Protein AF-A0A523W038-F1 (afdb_monomer)

Solvent-accessible surface area (backbone atoms only — not comparable to full-atom values): 15436 Å² total; per-residue (Å²): 136,83,80,80,72,73,89,63,52,75,67,54,53,50,52,53,51,52,51,51,52,51,52,50,51,50,54,58,51,57,70,37,67,66,57,48,60,68,53,34,52,89,50,66,68,60,29,52,52,32,56,60,46,34,45,78,28,35,69,68,50,52,52,53,52,38,52,50,31,42,65,75,56,39,52,69,58,24,51,52,44,51,50,40,34,43,54,41,52,48,50,41,52,52,47,18,71,73,63,58,32,74,55,42,87,66,51,68,64,90,56,92,83,75,61,76,79,76,70,49,44,18,32,39,29,57,39,27,18,38,20,32,22,40,36,45,49,50,22,63,73,46,51,82,67,56,85,85,48,99,60,58,57,64,35,51,53,32,52,50,50,33,51,50,28,34,52,21,38,30,30,61,22,48,34,43,66,56,16,38,53,47,9,45,52,53,18,49,55,48,39,55,50,46,66,62,45,50,76,62,47,54,62,59,58,65,72,47,55,71,68,55,46,49,52,49,42,49,51,50,19,50,44,53,26,49,52,49,47,69,74,43,55,65,44,60,52,48,78,70,42,80,84,54,98,80,74,91,62,75,89,73,50,37,61,79,56,50,48,56,48,41,17,49,48,46,34,55,52,47,50,51,52,52,51,38,59,75,74,64,64,79,73,66,125

Secondary structure (DSSP, 8-state):
------SS-HHHHHHHHHHHHHHHHHHHHHT-HHHHHHH----HHHHHHHHHHHGGGSHHHHHHHHHHHHHHT-HHHHHHHHHHHHHHHHHHHHHHHHH-PPPPTTS----TTT-PPP-S-SSSPHHHHHHIIIIIHHHHHHTT---S-SS-HHHHHHHHHHHHHHHHHHHTTSS-HHHHHHHHHHHHHHHHHHHHHHHHHHHHHHTS-HHHHHHHHHHHHHHHHHHHHHH-THHHHHHHHTT-TT---------TTHHHHHHHHHHHHHHHHHHIIIII-----

Foldseek 3Di:
DDDDPPPDDPVRVVVVVVVVVVLVVLVVCLVPLVNLVVLADPDQVLLVVLVVLLVLLDPVSLVVVLVCCCVANFVVLSVLLLVLLLVLLLVQLVQQLVVVAAWFPLLDDPPPRGADHDLTHAAADSSLLSLLSRLVSVLVVCQPVCPDDPDSVSNVVSVVSSVSNLSSCSHRRGHGSNNSVRSNVVSNVSNVCSVVCVVVVVVVLVPDDLVVQLVVLLCVLVCQLVVCCVVRVVLPVVVVCVVPDPDPDPSRRRSVCSSVVSSVCSNVVSNVVSCCVVPVVDTND

Radius of gyration: 21.23 Å; Cα contacts (8 Å, |Δi|>4): 310; chains: 1; bounding box: 71×58×56 Å

pLDDT: mean 83.1, std 15.91, range [39.91, 98.31]

Sequence (285 aa):
MTEKKDFLSKKALMIIGITWVAILIVGLISLIPEVNEALYSDNSTIQAIFNAITYLGEPIAFIVIVAILYIAYNKKFAKNLTLSLLFSYYLNGLVKQIFQDPRPATNTDLTEDLGVIESSYGFPSGHSQNAVAFWGYSSYEFKDKNKYNEIPIIPIILSVLIFLVAISRIIIGVHDLQDIIGALLIGICFLLAFIYLEPIFTPQFNKLSFIAKLVLTVVVSLALFLIATFMFPRAYVELATQNLPSLSLPPDYPDAGAFSLVGGVLLGFGVGYLIEQEYVKYDPS

Mean predicted aligned error: 8.86 Å

Structure (mmCIF, N/CA/C/O backbone):
data_AF-A0A523W038-F1
#
_entry.id   AF-A0A523W038-F1
#
loop_
_atom_site.group_PDB
_atom_site.id
_atom_site.type_symbol
_atom_site.label_atom_id
_atom_site.label_alt_id
_atom_site.label_comp_id
_atom_site.label_asym_id
_atom_site.label_entity_id
_atom_site.label_seq_id
_atom_site.pdbx_PDB_ins_code
_atom_site.Cartn_x
_atom_site.Cartn_y
_atom_site.Cartn_z
_atom_site.occupancy
_atom_site.B_iso_or_equiv
_atom_site.auth_seq_id
_atom_site.auth_comp_id
_atom_site.auth_asym_id
_atom_site.auth_atom_id
_atom_site.pdbx_PDB_model_num
ATOM 1 N N . MET A 1 1 ? -44.906 13.181 -16.957 1.00 46.03 1 MET A N 1
ATOM 2 C CA . MET A 1 1 ? -43.585 13.396 -17.583 1.00 46.03 1 MET A CA 1
ATOM 3 C C . MET A 1 1 ? -42.536 12.996 -16.567 1.00 46.03 1 MET A C 1
ATOM 5 O O . MET A 1 1 ? -42.424 13.642 -15.539 1.00 46.03 1 MET A O 1
ATOM 9 N N . THR A 1 2 ? -41.879 11.865 -16.788 1.00 48.00 2 THR A N 1
ATOM 10 C CA . THR A 1 2 ? -40.812 11.333 -15.936 1.00 48.00 2 THR A CA 1
ATOM 11 C C . THR A 1 2 ? -39.528 12.107 -16.222 1.00 48.00 2 THR A C 1
ATOM 13 O O . THR A 1 2 ? -39.026 12.073 -17.344 1.00 48.00 2 THR A O 1
ATOM 16 N N . GLU A 1 3 ? -39.016 12.836 -15.230 1.00 51.44 3 GLU A N 1
ATOM 17 C CA . GLU A 1 3 ? -37.695 13.462 -15.305 1.00 51.44 3 GLU A CA 1
ATOM 18 C C . GLU A 1 3 ? -36.640 12.382 -15.566 1.00 51.44 3 GLU A C 1
ATOM 20 O O . GLU A 1 3 ? -36.411 11.489 -14.747 1.00 51.44 3 GLU A O 1
ATOM 25 N N . LYS A 1 4 ? -35.993 12.456 -16.732 1.00 53.03 4 LYS A N 1
ATOM 26 C CA . LYS A 1 4 ? -34.764 11.714 -17.004 1.00 53.03 4 LYS A CA 1
ATOM 27 C C . LYS A 1 4 ? -33.700 12.269 -16.056 1.00 53.03 4 LYS A C 1
ATOM 29 O O . LYS A 1 4 ? -33.151 13.338 -16.303 1.00 53.03 4 LYS A O 1
ATOM 34 N N . LYS A 1 5 ? -33.426 11.562 -14.958 1.00 57.38 5 LYS A N 1
ATOM 35 C CA . LYS A 1 5 ? -32.204 11.781 -14.178 1.00 57.38 5 LYS A CA 1
ATOM 36 C C . LYS A 1 5 ? -31.026 11.486 -15.101 1.00 57.38 5 LYS A C 1
ATOM 38 O O . LYS A 1 5 ? -30.774 10.322 -15.407 1.00 57.38 5 LYS A O 1
ATOM 43 N N . ASP A 1 6 ? -30.339 12.529 -15.561 1.00 63.78 6 ASP A N 1
ATOM 44 C CA . ASP A 1 6 ? -29.049 12.373 -16.226 1.00 63.78 6 ASP A CA 1
ATOM 45 C C . ASP A 1 6 ? -28.113 11.656 -15.252 1.00 63.78 6 ASP A C 1
ATOM 47 O O . ASP A 1 6 ? -27.759 12.177 -14.194 1.00 63.78 6 ASP A O 1
ATOM 51 N N . PHE A 1 7 ? -27.779 10.410 -15.586 1.00 61.66 7 PHE A N 1
ATOM 52 C CA . PHE A 1 7 ? -27.073 9.496 -14.691 1.00 61.66 7 PHE A CA 1
ATOM 53 C C . PHE A 1 7 ? -25.635 9.969 -14.402 1.00 61.66 7 PHE A C 1
ATOM 55 O O . PHE A 1 7 ? -25.054 9.594 -13.388 1.00 61.66 7 PHE A O 1
ATOM 62 N N . LEU A 1 8 ? -25.069 10.828 -15.262 1.00 69.44 8 LEU A N 1
ATOM 63 C CA . LEU A 1 8 ? -23.730 11.405 -15.131 1.00 69.44 8 LEU A CA 1
ATOM 64 C C . LEU A 1 8 ? -23.708 12.849 -15.656 1.00 69.44 8 LEU A C 1
ATOM 66 O O . LEU A 1 8 ? -24.182 13.132 -16.754 1.00 69.44 8 LEU A O 1
ATOM 70 N N . SER A 1 9 ? -23.120 13.772 -14.887 1.00 85.81 9 SER A N 1
ATOM 71 C CA . SER A 1 9 ? -22.962 15.167 -15.321 1.00 85.81 9 SER A CA 1
ATOM 72 C C . SER A 1 9 ? -22.012 15.283 -16.524 1.00 85.81 9 SER A C 1
ATOM 74 O O . SER A 1 9 ? -21.079 14.492 -16.665 1.00 85.81 9 SER A O 1
ATOM 76 N N . LYS A 1 10 ? -22.164 16.328 -17.356 1.00 81.25 10 LYS A N 1
ATOM 77 C CA . LYS A 1 10 ? -21.222 16.621 -18.461 1.00 81.25 10 LYS A CA 1
ATOM 78 C C . LYS A 1 10 ? -19.762 16.695 -17.992 1.00 81.25 10 LYS A C 1
ATOM 80 O O . LYS A 1 10 ? -18.868 16.251 -18.703 1.00 81.25 10 LYS A O 1
ATOM 85 N N . LYS A 1 11 ? -19.528 17.207 -16.777 1.00 73.12 11 LYS A N 1
ATOM 86 C CA . LYS A 1 11 ? -18.198 17.242 -16.150 1.00 73.12 11 LYS A CA 1
ATOM 87 C C . LYS A 1 11 ? -17.664 15.834 -15.874 1.00 73.12 11 LYS A C 1
ATOM 89 O O . LYS A 1 11 ? -16.504 15.575 -16.158 1.00 73.12 11 LYS A O 1
ATOM 94 N N . ALA A 1 12 ? -18.507 14.927 -15.376 1.00 70.19 12 ALA A N 1
ATOM 95 C CA . ALA A 1 12 ? -18.122 13.538 -15.131 1.00 70.19 12 ALA A CA 1
ATOM 96 C C . ALA A 1 12 ? -17.780 12.805 -16.436 1.00 70.19 12 ALA A C 1
ATOM 98 O O . ALA A 1 12 ? -16.743 12.155 -16.509 1.00 70.19 12 ALA A O 1
ATOM 99 N N . LEU A 1 13 ? -18.592 12.974 -17.486 1.00 78.00 13 LEU A N 1
ATOM 100 C CA . LEU A 1 13 ? -18.308 12.396 -18.806 1.00 78.00 13 LEU A CA 1
ATOM 101 C C . LEU A 1 13 ? -17.000 12.929 -19.404 1.00 78.00 13 LEU A C 1
ATOM 103 O O . LEU A 1 13 ? -16.233 12.165 -19.980 1.00 78.00 13 LEU A O 1
ATOM 107 N N . MET A 1 14 ? -16.721 14.223 -19.228 1.00 82.00 14 MET A N 1
ATOM 108 C CA . MET A 1 14 ? -15.474 14.837 -19.684 1.00 82.00 14 MET A CA 1
ATOM 109 C C . MET A 1 14 ? -14.255 14.298 -18.927 1.00 82.00 14 MET A C 1
ATOM 111 O O . MET A 1 14 ? -13.257 13.972 -19.560 1.00 82.00 14 MET A O 1
ATOM 115 N N . ILE A 1 15 ? -14.340 14.154 -17.598 1.00 74.12 15 ILE A N 1
ATOM 116 C CA . ILE A 1 15 ? -13.267 13.554 -16.786 1.00 74.12 15 ILE A CA 1
ATOM 117 C C . ILE A 1 15 ? -13.014 12.116 -17.236 1.00 74.12 15 ILE A C 1
ATOM 119 O O . ILE A 1 15 ? -11.877 11.776 -17.535 1.00 74.12 15 ILE A O 1
ATOM 123 N N . ILE A 1 16 ? -14.069 11.304 -17.366 1.00 73.75 16 ILE A N 1
ATOM 124 C CA . ILE A 1 16 ? -13.966 9.918 -17.840 1.00 73.75 16 ILE A CA 1
ATOM 125 C C . ILE A 1 16 ? -13.296 9.871 -19.220 1.00 73.75 16 ILE A C 1
ATOM 127 O O . ILE A 1 16 ? -12.368 9.093 -19.417 1.00 73.75 16 ILE A O 1
ATOM 131 N N . GLY A 1 17 ? -13.716 10.727 -20.157 1.00 78.81 17 GLY A N 1
ATOM 132 C CA . GLY A 1 17 ? -13.120 10.807 -21.492 1.00 78.81 17 GLY A CA 1
ATOM 133 C C . GLY A 1 17 ? -11.633 11.168 -21.467 1.00 78.81 17 GLY A C 1
ATOM 134 O O . GLY A 1 17 ? -10.836 10.496 -22.115 1.00 78.81 17 GLY A O 1
ATOM 135 N N . ILE A 1 18 ? -11.241 12.178 -20.683 1.00 78.19 18 ILE A N 1
ATOM 136 C CA . ILE A 1 18 ? -9.832 12.578 -20.525 1.00 78.19 18 ILE A CA 1
ATOM 137 C C . ILE A 1 18 ? -9.013 11.441 -19.910 1.00 78.19 18 ILE A C 1
ATOM 139 O O . ILE A 1 18 ? -7.928 11.140 -20.401 1.00 78.19 18 ILE A O 1
ATOM 143 N N . THR A 1 19 ? -9.534 10.779 -18.874 1.00 73.75 19 THR A N 1
ATOM 144 C CA . THR A 1 19 ? -8.869 9.636 -18.237 1.00 73.75 19 THR A CA 1
ATOM 145 C C . THR A 1 19 ? -8.670 8.488 -19.224 1.00 73.75 19 THR A C 1
ATOM 147 O O . THR A 1 19 ? -7.573 7.945 -19.294 1.00 73.75 19 THR A O 1
ATOM 150 N N . TRP A 1 20 ? -9.677 8.153 -20.035 1.00 77.62 20 TRP A N 1
ATOM 151 C CA . TRP A 1 20 ? -9.550 7.113 -21.063 1.00 77.62 20 TRP A CA 1
ATOM 152 C C . TRP A 1 20 ? -8.519 7.457 -22.131 1.00 77.62 20 TRP A C 1
ATOM 154 O O . TRP A 1 20 ? -7.718 6.602 -22.497 1.00 77.62 20 TRP A O 1
ATOM 164 N N . VAL A 1 21 ? -8.507 8.702 -22.612 1.00 78.19 21 VAL A N 1
ATOM 165 C CA . VAL A 1 21 ? -7.508 9.156 -23.587 1.00 78.19 21 VAL A CA 1
ATOM 166 C C . VAL A 1 21 ? -6.104 9.110 -22.982 1.00 78.19 21 VAL A C 1
ATOM 168 O O . VAL A 1 21 ? -5.183 8.646 -23.645 1.00 78.19 21 VAL A O 1
ATOM 171 N N . ALA A 1 22 ? -5.935 9.516 -21.722 1.00 75.38 22 ALA A N 1
ATOM 172 C CA . ALA A 1 22 ? -4.651 9.425 -21.030 1.00 75.38 22 ALA A CA 1
ATOM 173 C C . ALA A 1 22 ? -4.178 7.969 -20.881 1.00 75.38 22 ALA A C 1
ATOM 175 O O . ALA A 1 22 ? -3.031 7.677 -21.202 1.00 75.38 22 ALA A O 1
ATOM 176 N N . ILE A 1 23 ? -5.062 7.051 -20.469 1.00 74.94 23 ILE A N 1
ATOM 177 C CA . ILE A 1 23 ? -4.757 5.612 -20.377 1.00 74.94 23 ILE A CA 1
ATOM 178 C C . ILE A 1 23 ? -4.372 5.048 -21.749 1.00 74.94 23 ILE A C 1
ATOM 180 O O . ILE A 1 23 ? -3.403 4.303 -21.848 1.00 74.94 23 ILE A O 1
ATOM 184 N N . LEU A 1 24 ? -5.091 5.426 -22.811 1.00 76.06 24 LEU A N 1
ATOM 185 C CA . LEU A 1 24 ? -4.780 4.992 -24.172 1.00 76.06 24 LEU A CA 1
ATOM 186 C C . LEU A 1 24 ? -3.408 5.501 -24.627 1.00 76.06 24 LEU A C 1
ATOM 188 O O . LEU A 1 24 ? -2.626 4.724 -25.160 1.00 76.06 24 LEU A O 1
ATOM 192 N N . ILE A 1 25 ? -3.103 6.783 -24.405 1.00 78.38 25 ILE A N 1
ATOM 193 C CA . ILE A 1 25 ? -1.804 7.375 -24.758 1.00 78.38 25 ILE A CA 1
ATOM 194 C C . ILE A 1 25 ? -0.679 6.673 -24.001 1.00 78.38 25 ILE A C 1
ATOM 196 O O . ILE A 1 25 ? 0.324 6.322 -24.609 1.00 78.38 25 ILE A O 1
ATOM 200 N N . VAL A 1 26 ? -0.858 6.429 -22.702 1.00 73.56 26 VAL A N 1
ATOM 201 C CA . VAL A 1 26 ? 0.101 5.662 -21.901 1.00 73.56 26 VAL A CA 1
ATOM 202 C C . VAL A 1 26 ? 0.297 4.270 -22.484 1.00 73.56 26 VAL A C 1
ATOM 204 O O . VAL A 1 26 ? 1.434 3.887 -22.716 1.00 73.56 26 VAL A O 1
ATOM 207 N N . GLY A 1 27 ? -0.787 3.547 -22.778 1.00 71.88 27 GLY A N 1
ATOM 208 C CA . GLY A 1 27 ? -0.701 2.219 -23.382 1.00 71.88 27 GLY A CA 1
ATOM 209 C C . GLY A 1 27 ? 0.051 2.236 -24.713 1.00 71.88 27 GLY A C 1
ATOM 210 O O . GLY A 1 27 ? 0.893 1.381 -24.947 1.00 71.88 27 GLY A O 1
ATOM 211 N N . LEU A 1 28 ? -0.185 3.244 -25.558 1.00 77.12 28 LEU A N 1
ATOM 212 C CA . LEU A 1 28 ? 0.542 3.416 -26.819 1.00 77.12 28 LEU A CA 1
ATOM 213 C C . LEU A 1 28 ? 2.026 3.742 -26.607 1.00 77.12 28 LEU A C 1
ATOM 215 O O . LEU A 1 28 ? 2.857 3.224 -27.341 1.00 77.12 28 LEU A O 1
ATOM 219 N N . ILE A 1 29 ? 2.364 4.573 -25.618 1.00 76.69 29 ILE A N 1
ATOM 220 C CA . ILE A 1 29 ? 3.755 4.891 -25.256 1.00 76.69 29 ILE A CA 1
ATOM 221 C C . ILE A 1 29 ? 4.462 3.650 -24.700 1.00 76.69 29 ILE A C 1
ATOM 223 O O . ILE A 1 29 ? 5.616 3.414 -25.031 1.00 76.69 29 ILE A O 1
ATOM 227 N N . SER A 1 30 ? 3.775 2.836 -23.900 1.00 69.56 30 SER A N 1
ATOM 228 C CA . SER A 1 30 ? 4.321 1.598 -23.334 1.00 69.56 30 SER A CA 1
ATOM 229 C C . SER A 1 30 ? 4.575 0.510 -24.378 1.00 69.56 30 SER A C 1
ATOM 231 O O . SER A 1 30 ? 5.382 -0.377 -24.130 1.00 69.56 30 SER A O 1
ATOM 233 N N . LEU A 1 31 ? 3.951 0.595 -25.559 1.00 70.81 31 LEU A N 1
ATOM 234 C CA . LEU A 1 31 ? 4.259 -0.275 -26.700 1.00 70.81 31 LEU A CA 1
ATOM 235 C C . LEU A 1 31 ? 5.554 0.110 -27.431 1.00 70.81 31 LEU A C 1
ATOM 237 O O . LEU A 1 31 ? 5.911 -0.573 -28.387 1.00 70.81 31 LEU A O 1
ATOM 241 N N . ILE A 1 32 ? 6.222 1.195 -27.029 1.00 77.88 32 ILE A N 1
ATOM 242 C CA . ILE A 1 32 ? 7.493 1.660 -27.594 1.00 77.88 32 ILE A CA 1
ATOM 243 C C . ILE A 1 32 ? 8.611 1.192 -26.645 1.00 77.88 32 ILE A C 1
ATOM 245 O O . ILE A 1 32 ? 8.819 1.839 -25.613 1.00 77.88 32 ILE A O 1
ATOM 249 N N . PRO A 1 33 ? 9.322 0.084 -26.942 1.00 69.69 33 PRO A N 1
ATOM 250 C CA . PRO A 1 33 ? 10.343 -0.472 -26.046 1.00 69.69 33 PRO A CA 1
ATOM 251 C C . PRO A 1 33 ? 11.427 0.546 -25.673 1.00 69.69 33 PRO A C 1
ATOM 253 O O . PRO A 1 33 ? 11.888 0.589 -24.532 1.00 69.69 33 PRO A O 1
ATOM 256 N N . GLU A 1 34 ? 11.755 1.443 -26.604 1.00 76.00 34 GLU A N 1
ATOM 257 C CA . GLU A 1 34 ? 12.764 2.486 -26.435 1.00 76.00 34 GLU A CA 1
ATOM 258 C C . GLU A 1 34 ? 12.421 3.470 -25.305 1.00 76.00 34 GLU A C 1
ATOM 260 O O . GLU A 1 34 ? 13.316 4.103 -24.752 1.00 76.00 34 GLU A O 1
ATOM 265 N N . VAL A 1 35 ? 11.142 3.614 -24.934 1.00 73.75 35 VAL A N 1
ATOM 266 C CA . VAL A 1 35 ? 10.731 4.504 -23.836 1.00 73.75 35 VAL A CA 1
ATOM 267 C C . VAL A 1 35 ? 11.118 3.924 -22.479 1.00 73.75 35 VAL A C 1
ATOM 269 O O . VAL A 1 35 ? 11.583 4.668 -21.616 1.00 73.75 35 VAL A O 1
ATOM 272 N N . ASN A 1 36 ? 10.946 2.616 -22.283 1.00 71.31 36 ASN A N 1
ATOM 273 C CA . ASN A 1 36 ? 11.315 1.968 -21.025 1.00 71.31 36 ASN A CA 1
ATOM 274 C C . ASN A 1 36 ? 12.844 1.895 -20.890 1.00 71.31 36 ASN A C 1
ATOM 276 O O . ASN A 1 36 ? 13.377 2.208 -19.826 1.00 71.31 36 ASN A O 1
ATOM 280 N N . GLU A 1 37 ? 13.556 1.598 -21.982 1.00 74.38 37 GLU A N 1
ATOM 281 C CA . GLU A 1 37 ? 15.025 1.600 -22.006 1.00 74.38 37 GLU A CA 1
ATOM 282 C C . GLU A 1 37 ? 15.622 2.996 -21.770 1.00 74.38 37 GLU A C 1
ATOM 284 O O . GLU A 1 37 ? 16.614 3.126 -21.058 1.00 74.38 37 GLU A O 1
ATOM 289 N N . ALA A 1 38 ? 15.004 4.059 -22.300 1.00 79.75 38 ALA A N 1
ATOM 290 C CA . ALA A 1 38 ? 15.491 5.429 -22.118 1.00 79.75 38 ALA A CA 1
ATOM 291 C C . ALA A 1 38 ? 15.363 5.957 -20.677 1.00 79.75 38 ALA A C 1
ATOM 293 O O . ALA A 1 38 ? 16.027 6.932 -20.321 1.00 79.75 38 ALA A O 1
ATOM 294 N N . LEU A 1 39 ? 14.481 5.368 -19.865 1.00 81.94 39 LEU A N 1
ATOM 295 C CA . LEU A 1 39 ? 14.257 5.768 -18.471 1.00 81.94 39 LEU A CA 1
ATOM 296 C C . LEU A 1 39 ? 15.116 4.976 -17.475 1.00 81.94 39 LEU A C 1
ATOM 298 O O . LEU A 1 39 ? 15.267 5.407 -16.330 1.00 81.94 39 LEU A O 1
ATOM 302 N N . TYR A 1 40 ? 15.678 3.848 -17.903 1.00 85.81 40 TYR A N 1
ATOM 303 C CA . TYR A 1 40 ? 16.653 3.074 -17.145 1.00 85.81 40 TYR A CA 1
ATOM 304 C C . TYR A 1 40 ? 18.011 3.793 -17.095 1.00 85.81 40 TYR A C 1
ATOM 306 O O . TYR A 1 40 ? 18.404 4.483 -18.035 1.00 85.81 40 TYR A O 1
ATOM 314 N N . SER A 1 41 ? 18.750 3.628 -15.994 1.00 86.44 41 SER A N 1
ATOM 315 C CA . SER A 1 41 ? 20.096 4.190 -15.839 1.00 86.44 41 SER A CA 1
ATOM 316 C C . SER A 1 41 ? 21.109 3.115 -15.456 1.00 86.44 41 SER A C 1
ATOM 318 O O . SER A 1 41 ? 20.997 2.491 -14.405 1.00 86.44 41 SER A O 1
ATOM 320 N N . ASP A 1 42 ? 22.183 2.998 -16.231 1.00 83.94 42 ASP A N 1
ATOM 321 C CA . ASP A 1 42 ? 23.351 2.159 -15.931 1.00 83.94 42 ASP A CA 1
ATOM 322 C C . ASP A 1 42 ? 24.371 2.843 -14.993 1.00 83.94 42 ASP A C 1
ATOM 324 O O . ASP A 1 42 ? 25.284 2.206 -14.467 1.00 83.94 42 ASP A O 1
ATOM 328 N N . ASN A 1 43 ? 24.217 4.147 -14.735 1.00 88.25 43 ASN A N 1
ATOM 329 C CA . ASN A 1 43 ? 25.101 4.893 -13.844 1.00 88.25 43 ASN A CA 1
ATOM 330 C C . ASN A 1 43 ? 24.981 4.424 -12.381 1.00 88.25 43 ASN A C 1
ATOM 332 O O . ASN A 1 43 ? 23.932 4.570 -11.750 1.00 88.25 43 ASN A O 1
ATOM 336 N N . SER A 1 44 ? 26.095 3.969 -11.804 1.00 87.12 44 SER A N 1
ATOM 337 C CA . SER A 1 44 ? 26.153 3.412 -10.446 1.00 87.12 44 SER A CA 1
ATOM 338 C C . SER A 1 44 ? 25.721 4.371 -9.334 1.00 87.12 44 SER A C 1
ATOM 340 O O . SER A 1 44 ? 25.116 3.951 -8.349 1.00 87.12 44 SER A O 1
ATOM 342 N N . THR A 1 45 ? 25.989 5.671 -9.479 1.00 89.81 45 THR A N 1
ATOM 343 C CA . THR A 1 45 ? 25.587 6.673 -8.481 1.00 89.81 45 THR A CA 1
ATOM 344 C C . THR A 1 45 ? 24.080 6.896 -8.515 1.00 89.81 45 THR A C 1
ATOM 346 O O . THR A 1 45 ? 23.439 6.949 -7.466 1.00 89.81 45 THR A O 1
ATOM 349 N N . ILE A 1 46 ? 23.503 6.986 -9.716 1.00 89.94 46 ILE A N 1
ATOM 350 C CA . ILE A 1 46 ? 22.052 7.096 -9.900 1.00 89.94 46 ILE A CA 1
ATOM 351 C C . ILE A 1 46 ? 21.371 5.841 -9.347 1.00 89.94 46 ILE A C 1
ATOM 353 O O . ILE A 1 46 ? 20.444 5.959 -8.546 1.00 89.94 46 ILE A O 1
ATOM 357 N N . GLN A 1 47 ? 21.889 4.656 -9.678 1.00 88.31 47 GLN A N 1
ATOM 358 C CA . GLN A 1 47 ? 21.395 3.385 -9.152 1.00 88.31 47 GLN A CA 1
ATOM 359 C C . GLN A 1 47 ? 21.419 3.347 -7.620 1.00 88.31 47 GLN A C 1
ATOM 361 O O . GLN A 1 47 ? 20.404 3.047 -6.997 1.00 88.31 47 GLN A O 1
ATOM 366 N N . ALA A 1 48 ? 22.524 3.736 -6.978 1.00 88.62 48 ALA A N 1
ATOM 367 C CA . ALA A 1 48 ? 22.616 3.775 -5.517 1.00 88.62 48 ALA A CA 1
ATOM 368 C C . ALA A 1 48 ? 21.580 4.721 -4.877 1.00 88.62 48 ALA A C 1
ATOM 370 O O . ALA A 1 48 ? 20.941 4.363 -3.885 1.00 88.62 48 ALA A O 1
ATOM 371 N N . ILE A 1 49 ? 21.374 5.910 -5.455 1.00 91.44 49 ILE A N 1
ATOM 372 C CA . ILE A 1 49 ? 20.385 6.884 -4.967 1.00 91.44 49 ILE A CA 1
ATOM 373 C C . ILE A 1 49 ? 18.967 6.320 -5.085 1.00 91.44 49 ILE A C 1
ATOM 375 O O . ILE A 1 49 ? 18.199 6.375 -4.124 1.00 91.44 49 ILE A O 1
ATOM 379 N N . PHE A 1 50 ? 18.604 5.766 -6.241 1.00 91.19 50 PHE A N 1
ATOM 380 C CA . PHE A 1 50 ? 17.248 5.266 -6.452 1.00 91.19 50 PHE A CA 1
ATOM 381 C C . PHE A 1 50 ? 16.985 3.952 -5.716 1.00 91.19 50 PHE A C 1
ATOM 383 O O . PHE A 1 50 ? 15.876 3.771 -5.212 1.00 91.19 50 PHE A O 1
ATOM 390 N N . ASN A 1 51 ? 17.998 3.103 -5.527 1.00 89.44 51 ASN A N 1
ATOM 391 C CA . ASN A 1 51 ? 17.929 1.970 -4.603 1.00 89.44 51 ASN A CA 1
ATOM 392 C C . ASN A 1 51 ? 17.686 2.448 -3.164 1.00 89.44 51 ASN A C 1
ATOM 394 O O . ASN A 1 51 ? 16.832 1.900 -2.476 1.00 89.44 51 ASN A O 1
ATOM 398 N N . ALA A 1 52 ? 18.338 3.524 -2.710 1.00 91.12 52 ALA A N 1
ATOM 399 C CA . ALA A 1 52 ? 18.055 4.100 -1.393 1.00 91.12 52 ALA A CA 1
ATOM 400 C C . ALA A 1 52 ? 16.601 4.606 -1.279 1.00 91.12 52 ALA A C 1
ATOM 402 O O . ALA A 1 52 ? 15.918 4.342 -0.290 1.00 91.12 52 ALA A O 1
ATOM 403 N N . ILE A 1 53 ? 16.104 5.295 -2.311 1.00 92.56 53 ILE A N 1
ATOM 404 C CA . ILE A 1 53 ? 14.723 5.799 -2.370 1.00 92.56 53 ILE A CA 1
ATOM 405 C C . ILE A 1 53 ? 13.714 4.647 -2.361 1.00 92.56 53 ILE A C 1
ATOM 407 O O . ILE A 1 53 ? 12.690 4.732 -1.680 1.00 92.56 53 ILE A O 1
ATOM 411 N N . THR A 1 54 ? 13.993 3.559 -3.085 1.00 91.75 54 THR A N 1
ATOM 412 C CA . THR A 1 54 ? 13.048 2.448 -3.234 1.00 91.75 54 THR A CA 1
ATOM 413 C C . THR A 1 54 ? 12.763 1.717 -1.925 1.00 91.75 54 THR A C 1
ATOM 415 O O . THR A 1 54 ? 11.685 1.138 -1.800 1.00 91.75 54 THR A O 1
ATOM 418 N N . TYR A 1 55 ? 13.648 1.810 -0.923 1.00 91.56 55 TYR A N 1
ATOM 419 C CA . TYR A 1 55 ? 1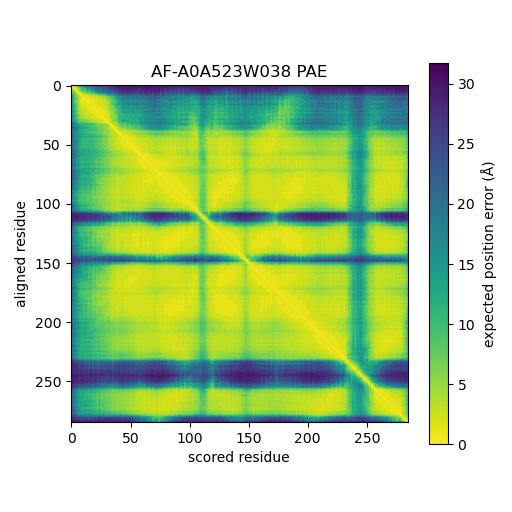3.385 1.289 0.423 1.00 91.56 55 TYR A CA 1
ATOM 420 C C . TYR A 1 55 ? 12.146 1.914 1.075 1.00 91.56 55 TYR A C 1
ATOM 422 O O . TYR A 1 55 ? 11.500 1.269 1.893 1.00 91.56 55 TYR A O 1
ATOM 430 N N . LEU A 1 56 ? 11.741 3.128 0.687 1.00 92.38 56 LEU A N 1
ATOM 431 C CA . LEU A 1 56 ? 10.485 3.739 1.148 1.00 92.38 56 LEU A CA 1
ATOM 432 C C . LEU A 1 56 ? 9.228 3.082 0.543 1.00 92.38 56 LEU A C 1
ATOM 434 O O . LEU A 1 56 ? 8.110 3.455 0.903 1.00 92.38 56 LEU A O 1
ATOM 438 N N . GLY A 1 57 ? 9.406 2.134 -0.379 1.00 90.75 57 GLY A N 1
ATOM 439 C CA . GLY A 1 57 ? 8.377 1.251 -0.927 1.00 90.75 57 GLY A CA 1
ATOM 440 C C . GLY A 1 57 ? 8.466 -0.200 -0.437 1.00 90.75 57 GLY A C 1
ATOM 441 O O . GLY A 1 57 ? 7.633 -1.011 -0.839 1.00 90.75 57 GLY A O 1
ATOM 442 N N . GLU A 1 58 ? 9.456 -0.541 0.396 1.00 89.56 58 GLU A N 1
ATOM 443 C CA . GLU A 1 58 ? 9.719 -1.913 0.850 1.00 89.56 58 GLU A CA 1
ATOM 444 C C . GLU A 1 58 ? 8.830 -2.318 2.042 1.00 89.56 58 GLU A C 1
ATOM 446 O O . GLU A 1 58 ? 8.647 -1.526 2.979 1.00 89.56 58 GLU A O 1
ATOM 451 N N . PRO A 1 59 ? 8.339 -3.575 2.097 1.00 87.25 59 PRO A N 1
ATOM 452 C CA . PRO A 1 59 ? 7.550 -4.064 3.224 1.00 87.25 59 PRO A CA 1
ATOM 453 C C . PRO A 1 59 ? 8.251 -3.894 4.575 1.00 87.25 59 PRO A C 1
ATOM 455 O O . PRO A 1 59 ? 7.594 -3.549 5.557 1.00 87.25 59 PRO A O 1
ATOM 458 N N . ILE A 1 60 ? 9.574 -4.085 4.644 1.00 89.12 60 ILE A N 1
ATOM 459 C CA . ILE A 1 60 ? 10.305 -3.987 5.915 1.00 89.12 60 ILE A CA 1
ATOM 460 C C . ILE A 1 60 ? 10.289 -2.563 6.482 1.00 89.12 60 ILE A C 1
ATOM 462 O O . ILE A 1 60 ? 10.078 -2.384 7.683 1.00 89.12 60 ILE A O 1
ATOM 466 N N . ALA A 1 61 ? 10.419 -1.545 5.625 1.00 92.88 61 ALA A N 1
ATOM 467 C CA . ALA A 1 61 ? 10.341 -0.149 6.038 1.00 92.88 61 ALA A CA 1
ATOM 468 C C . ALA A 1 61 ? 8.940 0.177 6.564 1.00 92.88 61 ALA A C 1
ATOM 470 O O . ALA A 1 61 ? 8.799 0.763 7.639 1.00 92.88 61 ALA A O 1
ATOM 471 N N . PHE A 1 62 ? 7.896 -0.274 5.861 1.00 94.31 62 PHE A N 1
ATOM 472 C CA . PHE A 1 62 ? 6.518 -0.092 6.312 1.00 94.31 62 PHE A CA 1
ATOM 473 C C . PHE A 1 62 ? 6.245 -0.756 7.663 1.00 94.31 62 PHE A C 1
ATOM 475 O O . PHE A 1 62 ? 5.613 -0.136 8.518 1.00 94.31 62 PHE A O 1
ATOM 482 N N . ILE A 1 63 ? 6.737 -1.979 7.885 1.00 92.44 63 ILE A N 1
ATOM 483 C CA . ILE A 1 63 ? 6.578 -2.699 9.159 1.00 92.44 63 ILE A CA 1
ATOM 484 C C . ILE A 1 63 ? 7.233 -1.922 10.303 1.00 92.44 63 ILE A C 1
ATOM 486 O O . ILE A 1 63 ? 6.604 -1.729 11.343 1.00 92.44 63 ILE A O 1
ATOM 490 N N . VAL A 1 64 ? 8.464 -1.439 10.110 1.00 95.50 64 VAL A N 1
ATOM 491 C CA . VAL A 1 64 ? 9.179 -0.649 11.125 1.00 95.50 64 VAL A CA 1
ATOM 492 C C . VAL A 1 64 ? 8.420 0.639 11.447 1.00 95.50 64 VAL A C 1
ATOM 494 O O . VAL A 1 64 ? 8.193 0.941 12.619 1.00 95.50 64 VAL A O 1
ATOM 497 N N . ILE A 1 65 ? 7.964 1.374 10.429 1.00 96.19 65 ILE A N 1
ATOM 498 C CA . ILE A 1 65 ? 7.204 2.617 10.623 1.00 96.19 65 ILE A CA 1
ATOM 499 C C . ILE A 1 65 ? 5.882 2.338 11.347 1.00 96.19 65 ILE A C 1
ATOM 501 O O . ILE A 1 65 ? 5.548 3.038 12.302 1.00 96.19 65 ILE A O 1
ATOM 505 N N . VAL A 1 66 ? 5.140 1.303 10.944 1.00 95.62 66 VAL A N 1
ATOM 506 C CA . VAL A 1 66 ? 3.893 0.891 11.609 1.00 95.62 66 VAL A CA 1
ATOM 507 C C . VAL A 1 66 ? 4.144 0.535 13.064 1.00 95.62 66 VAL A C 1
ATOM 509 O O . VAL A 1 66 ? 3.385 0.985 13.915 1.00 95.62 66 VAL A O 1
ATOM 512 N N . ALA A 1 67 ? 5.194 -0.229 13.368 1.00 94.38 67 ALA A N 1
ATOM 513 C CA . ALA A 1 67 ? 5.526 -0.603 14.739 1.00 94.38 67 ALA A CA 1
ATOM 514 C C . ALA A 1 67 ? 5.809 0.634 15.606 1.00 94.38 67 ALA A C 1
ATOM 516 O O . ALA A 1 67 ? 5.270 0.750 16.707 1.00 94.38 67 ALA A O 1
ATOM 517 N N . ILE A 1 68 ? 6.578 1.597 15.085 1.00 95.81 68 ILE A N 1
ATOM 518 C CA . ILE A 1 68 ? 6.841 2.872 15.767 1.00 95.81 68 ILE A CA 1
ATOM 519 C C . ILE A 1 68 ? 5.535 3.640 15.991 1.00 95.81 68 ILE A C 1
ATOM 521 O O . ILE A 1 68 ? 5.259 4.055 17.112 1.00 95.81 68 ILE A O 1
ATOM 525 N N . LEU A 1 69 ? 4.699 3.798 14.963 1.00 94.75 69 LEU A N 1
ATOM 526 C CA . LEU A 1 69 ? 3.423 4.515 15.075 1.00 94.75 69 LEU A CA 1
ATOM 527 C C . LEU A 1 69 ? 2.444 3.827 16.035 1.00 94.75 69 LEU A C 1
ATOM 529 O O . LEU A 1 69 ? 1.675 4.504 16.720 1.00 94.75 69 LEU A O 1
ATOM 533 N N . TYR A 1 70 ? 2.473 2.496 16.080 1.00 93.12 70 TYR A N 1
ATOM 534 C CA . TYR A 1 70 ? 1.638 1.684 16.957 1.00 93.12 70 TYR A CA 1
ATOM 535 C C . TYR A 1 70 ? 2.013 1.876 18.426 1.00 93.12 70 TYR A C 1
ATOM 537 O O . TYR A 1 70 ? 1.132 2.005 19.273 1.00 93.12 70 TYR A O 1
ATOM 545 N N . ILE A 1 71 ? 3.313 1.911 18.726 1.00 92.12 71 ILE A N 1
ATOM 546 C CA . ILE A 1 71 ? 3.825 2.037 20.095 1.00 92.12 71 ILE A CA 1
ATOM 547 C C . ILE A 1 71 ? 3.820 3.500 20.562 1.00 92.12 71 ILE A C 1
ATOM 549 O O . ILE A 1 71 ? 3.478 3.763 21.709 1.00 92.12 71 ILE A O 1
ATOM 553 N N . ALA A 1 72 ? 4.196 4.442 19.693 1.00 93.25 72 ALA A N 1
ATOM 554 C CA . ALA A 1 72 ? 4.589 5.796 20.089 1.00 93.25 72 ALA A CA 1
ATOM 555 C C . ALA A 1 72 ? 3.675 6.928 19.588 1.00 93.25 72 ALA A C 1
ATOM 557 O O . ALA A 1 72 ? 3.968 8.087 19.875 1.00 93.25 72 ALA A O 1
ATOM 558 N N . TYR A 1 73 ? 2.617 6.646 18.816 1.00 91.69 73 TYR A N 1
ATOM 559 C CA . TYR A 1 73 ? 1.759 7.709 18.274 1.00 91.69 73 TYR A CA 1
ATOM 560 C C . TYR A 1 73 ? 0.262 7.450 18.419 1.00 91.69 73 TYR A C 1
ATOM 562 O O . TYR A 1 73 ? -0.410 8.092 19.216 1.00 91.69 73 TYR A O 1
ATOM 570 N N . ASN A 1 74 ? -0.303 6.579 17.586 1.00 91.56 74 ASN A N 1
ATOM 571 C CA . ASN A 1 74 ? -1.741 6.357 17.575 1.00 91.56 74 ASN A CA 1
ATOM 572 C C . ASN A 1 74 ? -2.050 4.968 17.033 1.00 91.56 74 ASN A C 1
ATOM 574 O O . ASN A 1 74 ? -1.908 4.688 15.839 1.00 91.56 74 ASN A O 1
ATOM 578 N N . LYS A 1 75 ? -2.543 4.106 17.918 1.00 91.50 75 LYS A N 1
ATOM 579 C CA . LYS A 1 75 ? -2.845 2.709 17.599 1.00 91.50 75 LYS A CA 1
ATOM 580 C C . LYS A 1 75 ? -3.945 2.545 16.566 1.00 91.50 75 LYS A C 1
ATOM 582 O O . LYS A 1 75 ? -3.884 1.624 15.757 1.00 91.50 75 LYS A O 1
ATOM 587 N N . LYS A 1 76 ? -4.962 3.415 16.574 1.00 91.56 76 LYS A N 1
ATOM 588 C CA . LYS A 1 76 ? -6.050 3.359 15.588 1.00 91.56 76 LYS A CA 1
ATOM 589 C C . LYS A 1 76 ? -5.517 3.671 14.191 1.00 91.56 76 LYS A C 1
ATOM 591 O O . LYS A 1 76 ? -5.822 2.928 13.258 1.00 91.56 76 LYS A O 1
ATOM 596 N N . PHE A 1 77 ? -4.710 4.722 14.068 1.00 94.19 77 PHE A N 1
ATOM 597 C CA . PHE A 1 77 ? -4.047 5.087 12.822 1.00 94.19 77 PHE A CA 1
ATOM 598 C C . PHE A 1 77 ? -3.114 3.974 12.349 1.00 94.19 77 PHE A C 1
ATOM 600 O O . PHE A 1 77 ? -3.269 3.511 11.224 1.00 94.19 77 PHE A O 1
ATOM 607 N N . ALA A 1 78 ? -2.224 3.482 13.218 1.00 95.62 78 ALA A N 1
ATOM 608 C CA . ALA A 1 78 ? -1.305 2.397 12.886 1.00 95.62 78 ALA A CA 1
ATOM 609 C C . ALA A 1 78 ? -2.055 1.140 12.420 1.00 95.62 78 ALA A C 1
ATOM 611 O O . ALA A 1 78 ? -1.743 0.611 11.361 1.00 95.62 78 ALA A O 1
ATOM 612 N N . LYS A 1 79 ? -3.116 0.727 13.130 1.00 94.94 79 LYS A N 1
ATOM 613 C CA . LYS A 1 79 ? -3.981 -0.396 12.732 1.00 94.94 79 LYS A CA 1
ATOM 614 C C . LYS A 1 79 ? -4.615 -0.182 11.357 1.00 94.94 79 LYS A C 1
ATOM 616 O O . LYS A 1 79 ? -4.591 -1.090 10.533 1.00 94.94 79 LYS A O 1
ATOM 621 N N . ASN A 1 80 ? -5.183 0.992 11.087 1.00 95.94 80 ASN A N 1
ATOM 622 C CA . ASN A 1 80 ? -5.779 1.269 9.777 1.00 95.94 80 ASN A CA 1
ATOM 623 C C . ASN A 1 80 ? -4.727 1.316 8.660 1.00 95.94 80 ASN A C 1
ATOM 625 O O . ASN A 1 80 ? -4.981 0.813 7.570 1.00 95.94 80 ASN A O 1
ATOM 629 N N . LEU A 1 81 ? -3.542 1.856 8.942 1.00 97.06 81 LEU A N 1
ATOM 630 C CA . LEU A 1 81 ? -2.414 1.880 8.017 1.00 97.06 81 LEU A CA 1
ATOM 631 C C . LEU A 1 81 ? -1.927 0.458 7.694 1.00 97.06 81 LEU A C 1
ATOM 633 O O . LEU A 1 81 ? -1.728 0.136 6.524 1.00 97.06 81 LEU A O 1
ATOM 637 N N . THR A 1 82 ? -1.832 -0.424 8.697 1.00 96.62 82 THR A N 1
ATOM 638 C CA . THR A 1 82 ? -1.546 -1.857 8.510 1.00 96.62 82 THR A CA 1
ATOM 639 C C . THR A 1 82 ? -2.595 -2.529 7.633 1.00 96.62 82 THR A C 1
ATOM 641 O O . THR A 1 82 ? -2.238 -3.231 6.693 1.00 96.62 82 THR A O 1
ATOM 644 N N . LEU A 1 83 ? -3.887 -2.312 7.901 1.00 96.12 83 LEU A N 1
ATOM 645 C CA . LEU A 1 83 ? -4.965 -2.912 7.108 1.00 96.12 83 LEU A CA 1
ATOM 646 C C . LEU A 1 83 ? -4.960 -2.407 5.657 1.00 96.12 83 LEU A C 1
ATOM 648 O O . LEU A 1 83 ? -5.084 -3.222 4.746 1.00 96.12 83 LEU A O 1
ATOM 652 N N . SER A 1 84 ? -4.764 -1.101 5.436 1.00 97.56 84 SER A N 1
ATOM 653 C CA . SER A 1 84 ? -4.606 -0.515 4.094 1.00 97.56 84 SER A CA 1
ATOM 654 C C . SER A 1 84 ? -3.482 -1.217 3.328 1.00 97.56 84 SER A C 1
ATOM 656 O O . SER A 1 84 ? -3.678 -1.685 2.206 1.00 97.56 84 SER A O 1
ATOM 658 N N . LEU A 1 85 ? -2.321 -1.374 3.970 1.00 96.31 85 LEU A N 1
ATOM 659 C CA . LEU A 1 85 ? -1.166 -2.031 3.374 1.00 96.31 85 LEU A CA 1
ATOM 660 C C . LEU A 1 85 ? -1.442 -3.508 3.058 1.00 96.31 85 LEU A C 1
ATOM 662 O O . LEU A 1 85 ? -1.189 -3.943 1.940 1.00 96.31 85 LEU A O 1
ATOM 666 N N . LEU A 1 86 ? -1.997 -4.271 4.005 1.00 95.50 86 LEU A N 1
ATOM 667 C CA . LEU A 1 86 ? -2.271 -5.702 3.831 1.00 95.50 86 LEU A CA 1
ATOM 668 C C . LEU A 1 86 ? -3.249 -5.979 2.689 1.00 95.50 86 LEU A C 1
ATOM 670 O O . LEU A 1 86 ? -2.996 -6.854 1.860 1.00 95.50 86 LEU A O 1
ATOM 674 N N . PHE A 1 87 ? -4.348 -5.228 2.615 1.00 95.94 87 PHE A N 1
ATOM 675 C CA . PHE A 1 87 ? -5.314 -5.400 1.532 1.00 95.94 87 PHE A CA 1
ATOM 676 C C . PHE A 1 87 ? -4.766 -4.909 0.186 1.00 95.94 87 PHE A C 1
ATOM 678 O O . PHE A 1 87 ? -5.077 -5.522 -0.835 1.00 95.94 87 PHE A O 1
ATOM 685 N N . SER A 1 88 ? -3.905 -3.882 0.168 1.00 96.88 88 SER A N 1
ATOM 686 C CA . SER A 1 88 ? -3.183 -3.483 -1.047 1.00 96.88 88 SER A CA 1
ATOM 687 C C . SER A 1 88 ? -2.232 -4.579 -1.525 1.00 96.88 88 SER A C 1
ATOM 689 O O . SER A 1 88 ? -2.270 -4.925 -2.703 1.00 96.88 88 SER A O 1
ATOM 691 N N . TYR A 1 89 ? -1.436 -5.177 -0.631 1.00 94.19 89 TYR A N 1
ATOM 692 C CA . TYR A 1 89 ? -0.555 -6.304 -0.964 1.00 94.19 89 TYR A CA 1
ATOM 693 C C . TYR A 1 89 ? -1.341 -7.479 -1.541 1.00 94.19 89 TYR A C 1
ATOM 695 O O . TYR A 1 89 ? -0.950 -8.041 -2.562 1.00 94.19 89 TYR A O 1
ATOM 703 N N . TYR A 1 90 ? -2.475 -7.817 -0.922 1.00 94.19 90 TYR A N 1
ATOM 704 C CA . TYR A 1 90 ? -3.337 -8.888 -1.409 1.00 94.19 90 TYR A CA 1
ATOM 705 C C . TYR A 1 90 ? -3.866 -8.592 -2.814 1.00 94.19 90 TYR A C 1
ATOM 707 O O . TYR A 1 90 ? -3.740 -9.423 -3.710 1.00 94.19 90 TYR A O 1
ATOM 715 N N . LEU A 1 91 ? -4.409 -7.388 -3.026 1.00 95.81 91 LEU A N 1
ATOM 716 C CA . LEU A 1 91 ? -4.908 -6.961 -4.330 1.00 95.81 91 LEU A CA 1
ATOM 717 C C . LEU A 1 91 ? -3.794 -6.951 -5.382 1.00 95.81 91 LEU A C 1
ATOM 719 O O . LEU A 1 91 ? -4.009 -7.433 -6.488 1.00 95.81 91 LEU A O 1
ATOM 723 N N . ASN A 1 92 ? -2.607 -6.447 -5.040 1.00 95.12 92 ASN A N 1
ATOM 724 C CA . ASN A 1 92 ? -1.451 -6.447 -5.933 1.00 95.12 92 ASN A CA 1
ATOM 725 C C . ASN A 1 92 ? -1.091 -7.873 -6.371 1.00 95.12 92 ASN A C 1
ATOM 727 O O . ASN A 1 92 ? -0.967 -8.126 -7.567 1.00 95.12 92 ASN A O 1
ATOM 731 N N . GLY A 1 93 ? -1.013 -8.811 -5.420 1.00 91.75 93 GLY A N 1
ATOM 732 C CA . GLY A 1 93 ? -0.762 -10.224 -5.699 1.00 91.75 93 GLY A CA 1
ATOM 733 C C . GLY A 1 93 ? -1.819 -10.841 -6.616 1.00 91.75 93 GLY A C 1
ATOM 734 O O . GLY A 1 93 ? -1.467 -11.510 -7.584 1.00 91.75 93 GLY A O 1
ATOM 735 N N . LEU A 1 94 ? -3.109 -10.569 -6.374 1.00 91.88 94 LEU A N 1
ATOM 736 C CA . LEU A 1 94 ? -4.190 -11.039 -7.249 1.00 91.88 94 LEU A CA 1
ATOM 737 C C . LEU A 1 94 ? -4.029 -10.513 -8.678 1.00 91.88 94 LEU A C 1
ATOM 739 O O . LEU A 1 94 ? -4.114 -11.287 -9.627 1.00 91.88 94 LEU A O 1
ATOM 743 N N . VAL A 1 95 ? -3.792 -9.209 -8.843 1.00 93.69 95 VAL A N 1
ATOM 744 C CA . VAL A 1 95 ? -3.653 -8.602 -10.174 1.00 93.69 95 VAL A CA 1
ATOM 745 C C . VAL A 1 95 ? -2.409 -9.150 -10.879 1.00 93.69 95 VAL A C 1
ATOM 747 O O . VAL A 1 95 ? -2.513 -9.537 -12.039 1.00 93.69 95 VAL A O 1
ATOM 750 N N . LYS A 1 96 ? -1.275 -9.295 -10.180 1.00 91.38 96 LYS A N 1
ATOM 751 C CA . LYS A 1 96 ? -0.066 -9.929 -10.733 1.00 91.38 96 LYS A CA 1
ATOM 752 C C . LYS A 1 96 ? -0.344 -11.329 -11.272 1.00 91.38 96 LYS A C 1
ATOM 754 O O . LYS A 1 96 ? 0.062 -11.645 -12.382 1.00 91.38 96 LYS A O 1
ATOM 759 N N . GLN A 1 97 ? -1.077 -12.149 -10.521 1.00 87.19 97 GLN A N 1
ATOM 760 C CA . GLN A 1 97 ? -1.412 -13.512 -10.941 1.00 87.19 97 GLN A CA 1
ATOM 761 C C . GLN A 1 97 ? -2.449 -13.573 -12.073 1.00 87.19 97 GLN A C 1
ATOM 763 O O . GLN A 1 97 ? -2.487 -14.559 -12.803 1.00 87.19 97 GLN A O 1
ATOM 768 N N . ILE A 1 98 ? -3.283 -12.542 -12.238 1.00 89.31 98 ILE A N 1
ATOM 769 C CA . ILE A 1 98 ? -4.243 -12.445 -13.348 1.00 89.31 98 ILE A CA 1
ATOM 770 C C . ILE A 1 98 ? -3.545 -12.042 -14.650 1.00 89.31 98 ILE A C 1
ATOM 772 O O . ILE A 1 98 ? -3.846 -12.613 -15.695 1.00 89.31 98 ILE A O 1
ATOM 776 N N . PHE A 1 99 ? -2.662 -11.041 -14.597 1.00 89.19 99 PHE A N 1
ATOM 777 C CA . PHE A 1 99 ? -2.038 -10.472 -15.795 1.00 89.19 99 PHE A CA 1
ATOM 778 C C . PHE A 1 99 ? -0.758 -11.196 -16.210 1.00 89.19 99 PHE A C 1
ATOM 780 O O . PHE A 1 99 ? -0.494 -11.279 -17.404 1.00 89.19 99 PHE A O 1
ATOM 787 N N . GLN A 1 100 ? 0.004 -11.728 -15.249 1.00 86.81 100 GLN A N 1
ATOM 788 C CA . GLN A 1 100 ? 1.237 -12.488 -15.486 1.00 86.81 100 GLN A CA 1
ATOM 789 C C . GLN A 1 100 ? 2.231 -11.773 -16.416 1.00 86.81 100 GLN A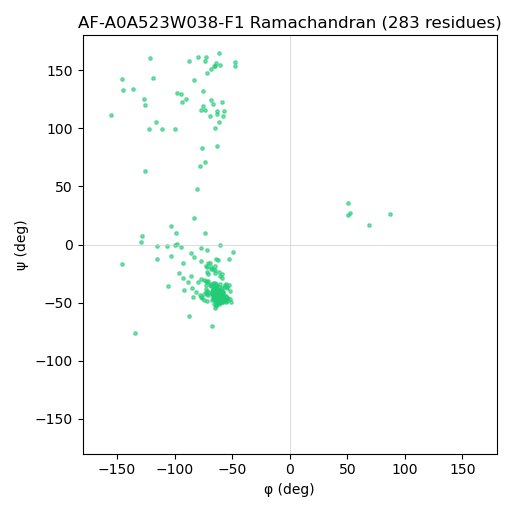 C 1
ATOM 791 O O . GLN A 1 100 ? 2.909 -12.401 -17.227 1.00 86.81 100 GLN A O 1
ATOM 796 N N . ASP A 1 101 ? 2.302 -10.445 -16.307 1.00 86.00 101 ASP A N 1
ATOM 797 C CA . ASP A 1 101 ? 3.141 -9.628 -17.179 1.00 86.00 101 ASP A CA 1
ATOM 798 C C . ASP A 1 101 ? 4.626 -9.896 -16.874 1.00 86.00 101 ASP A C 1
ATOM 800 O O . ASP A 1 101 ? 5.028 -9.807 -15.701 1.00 86.00 101 ASP A O 1
ATOM 804 N N . PRO A 1 102 ? 5.443 -10.282 -17.869 1.00 85.44 102 PRO A N 1
ATOM 805 C CA . PRO A 1 102 ? 6.868 -10.493 -17.665 1.00 85.44 102 PRO A CA 1
ATOM 806 C C . PRO A 1 102 ? 7.566 -9.180 -17.295 1.00 85.44 102 PRO A C 1
ATOM 808 O O . PRO A 1 102 ? 7.116 -8.092 -17.631 1.00 85.44 102 PRO A O 1
ATOM 811 N N . ARG A 1 103 ? 8.685 -9.289 -16.580 1.00 86.12 103 ARG A N 1
ATOM 812 C CA . ARG A 1 103 ? 9.531 -8.140 -16.239 1.00 86.12 103 ARG A CA 1
ATOM 813 C C . ARG A 1 103 ? 10.315 -7.661 -17.472 1.00 86.12 103 ARG A C 1
ATOM 815 O O . ARG A 1 103 ? 10.559 -8.472 -18.371 1.00 86.12 103 ARG A O 1
ATOM 822 N N . PRO A 1 104 ? 10.782 -6.399 -17.492 1.00 84.75 104 PRO A N 1
ATOM 823 C CA . PRO A 1 104 ? 11.666 -5.919 -18.548 1.00 84.75 104 PRO A CA 1
ATOM 824 C C . PRO A 1 104 ? 12.972 -6.718 -18.598 1.00 84.75 104 PRO A C 1
ATOM 826 O O . PRO A 1 104 ? 13.441 -7.246 -17.588 1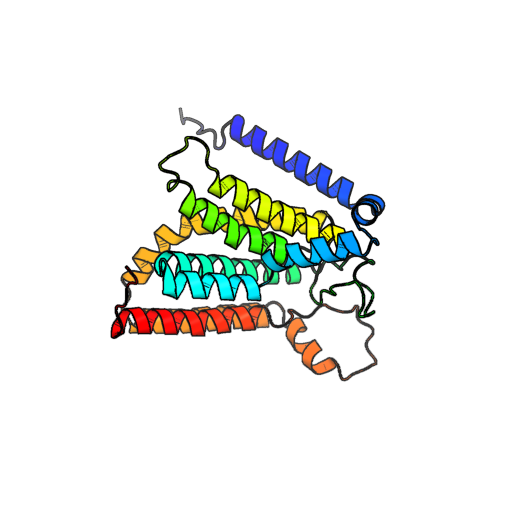.00 84.75 104 PRO A O 1
ATOM 829 N N . ALA A 1 105 ? 13.602 -6.751 -19.774 1.00 80.88 105 ALA A N 1
ATOM 830 C CA . ALA A 1 105 ? 14.868 -7.453 -19.994 1.00 80.88 105 ALA A CA 1
ATOM 831 C C . ALA A 1 105 ? 16.043 -6.883 -19.182 1.00 80.88 105 ALA A C 1
ATOM 833 O O . ALA A 1 105 ? 17.081 -7.517 -19.112 1.00 80.88 105 ALA A O 1
ATOM 834 N N . THR A 1 106 ? 15.900 -5.708 -18.571 1.00 78.69 106 THR A N 1
ATOM 835 C CA . THR A 1 106 ? 16.878 -5.129 -17.640 1.00 78.69 106 THR A CA 1
ATOM 836 C C . THR A 1 106 ? 16.831 -5.770 -16.247 1.00 78.69 106 THR A C 1
ATOM 838 O O . THR A 1 106 ? 17.788 -5.645 -15.485 1.00 78.69 106 THR A O 1
ATOM 841 N N . ASN A 1 107 ? 15.784 -6.538 -15.922 1.00 79.38 107 ASN A N 1
ATOM 842 C CA . ASN A 1 107 ? 15.663 -7.315 -14.683 1.00 79.38 107 ASN A CA 1
ATOM 843 C C . ASN A 1 107 ? 16.441 -8.651 -14.764 1.00 79.38 107 ASN A C 1
ATOM 845 O O . ASN A 1 107 ? 15.869 -9.707 -14.486 1.00 79.38 107 ASN A O 1
ATOM 849 N N . THR A 1 108 ? 17.706 -8.650 -15.214 1.00 59.88 108 THR A N 1
ATOM 850 C CA . THR A 1 108 ? 18.396 -9.896 -15.627 1.00 59.88 108 THR A CA 1
ATOM 851 C C . THR A 1 108 ? 19.780 -10.193 -15.052 1.00 59.88 108 THR A C 1
ATOM 853 O O . THR A 1 108 ? 20.292 -11.246 -1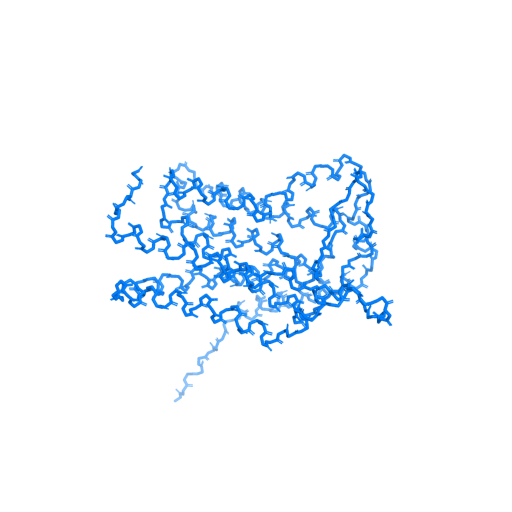5.416 1.00 59.88 108 THR A O 1
ATOM 856 N N . ASP A 1 109 ? 20.395 -9.405 -14.158 1.00 47.97 109 ASP A N 1
ATOM 857 C CA . ASP A 1 109 ? 21.764 -9.747 -13.713 1.00 47.97 109 ASP A CA 1
ATOM 858 C C . ASP A 1 109 ? 21.982 -9.876 -12.199 1.00 47.97 109 ASP A C 1
ATOM 860 O O . ASP A 1 109 ? 21.822 -8.934 -11.426 1.00 47.97 109 ASP A O 1
ATOM 864 N N . LEU A 1 110 ? 22.403 -11.089 -11.810 1.00 44.25 110 LEU A N 1
ATOM 865 C CA . LEU A 1 110 ? 22.817 -11.545 -10.473 1.00 44.25 110 LEU A CA 1
ATOM 866 C C . LEU A 1 110 ? 24.194 -11.002 -10.054 1.00 44.25 110 LEU A C 1
ATOM 868 O O . LEU A 1 110 ? 24.772 -11.477 -9.077 1.00 44.25 110 LEU A O 1
ATOM 872 N N . THR A 1 111 ? 24.768 -10.053 -10.791 1.00 39.91 111 THR A N 1
ATOM 873 C CA . THR A 1 111 ? 26.056 -9.474 -10.414 1.00 39.91 111 THR A CA 1
ATOM 874 C C . THR A 1 111 ? 25.851 -8.553 -9.217 1.00 39.91 111 THR A C 1
ATOM 876 O O . THR A 1 111 ? 25.164 -7.538 -9.326 1.00 39.91 111 THR A O 1
ATOM 879 N N . GLU A 1 112 ? 26.457 -8.935 -8.092 1.00 46.72 112 GLU A N 1
ATOM 880 C CA . GLU A 1 112 ? 26.365 -8.370 -6.733 1.00 46.72 112 GLU A CA 1
ATOM 881 C C . GLU A 1 112 ? 26.545 -6.841 -6.616 1.00 46.72 112 GLU A C 1
ATOM 883 O O . GLU A 1 112 ? 26.330 -6.279 -5.543 1.00 46.72 112 GLU A O 1
ATOM 888 N N . ASP A 1 113 ? 26.902 -6.150 -7.698 1.00 48.69 113 ASP A N 1
ATOM 889 C CA . ASP A 1 113 ? 27.422 -4.792 -7.639 1.00 48.69 113 ASP A CA 1
ATOM 890 C C . ASP A 1 113 ? 26.383 -3.681 -7.861 1.00 48.69 113 ASP A C 1
ATOM 892 O O . ASP A 1 113 ? 26.626 -2.568 -7.391 1.00 48.69 113 ASP A O 1
ATOM 896 N N . LEU A 1 114 ? 25.249 -3.901 -8.556 1.00 49.88 114 LEU A N 1
ATOM 897 C CA . LEU A 1 114 ? 24.397 -2.764 -8.981 1.00 49.88 114 LEU A CA 1
ATOM 898 C C . LEU A 1 114 ? 22.863 -2.964 -9.029 1.00 49.88 114 LEU A C 1
ATOM 900 O O . LEU A 1 114 ? 22.155 -1.954 -9.042 1.00 49.88 114 LEU A O 1
ATOM 904 N N . GLY A 1 115 ? 22.322 -4.192 -9.032 1.00 51.44 115 GLY A N 1
ATOM 905 C CA . GLY A 1 115 ? 20.896 -4.441 -9.328 1.00 51.44 115 GLY A CA 1
ATOM 906 C C . GLY A 1 115 ? 20.079 -5.096 -8.206 1.00 51.44 115 GLY A C 1
ATOM 907 O O . GLY A 1 115 ? 20.558 -5.986 -7.508 1.00 51.44 115 GLY A O 1
ATOM 908 N N . VAL A 1 116 ? 18.811 -4.689 -8.059 1.00 62.34 116 VAL A N 1
ATOM 909 C CA . VAL A 1 116 ? 17.787 -5.432 -7.297 1.00 62.34 116 VAL A CA 1
ATOM 910 C C . VAL A 1 116 ? 17.036 -6.323 -8.283 1.00 62.34 116 VAL A C 1
ATOM 912 O O . VAL A 1 116 ? 16.458 -5.802 -9.230 1.00 62.34 116 VAL A O 1
ATOM 915 N N . ILE A 1 117 ? 17.013 -7.640 -8.063 1.00 71.50 117 ILE A N 1
ATOM 916 C CA . ILE A 1 117 ? 16.209 -8.563 -8.878 1.00 71.50 117 ILE A CA 1
ATOM 917 C C . ILE A 1 117 ? 14.868 -8.801 -8.200 1.00 71.50 117 ILE A C 1
ATOM 919 O O . ILE A 1 117 ? 14.798 -9.182 -7.031 1.00 71.50 117 ILE A O 1
ATOM 923 N N . GLU A 1 118 ? 13.802 -8.632 -8.970 1.00 79.25 118 GLU A N 1
ATOM 924 C CA . GLU A 1 118 ? 12.449 -8.952 -8.538 1.00 79.25 118 GLU A CA 1
ATOM 925 C C . GLU A 1 118 ? 12.017 -10.328 -9.056 1.00 79.25 118 GLU A C 1
ATOM 927 O O . GLU A 1 118 ? 12.123 -10.631 -10.246 1.00 79.25 118 GLU A O 1
ATOM 932 N N . SER A 1 119 ? 11.490 -11.153 -8.148 1.00 75.06 119 SER A N 1
ATOM 933 C CA . SER A 1 119 ? 11.090 -12.549 -8.383 1.00 75.06 119 SER A CA 1
ATOM 934 C C . SER A 1 119 ? 9.576 -12.744 -8.534 1.00 75.06 119 SER A C 1
ATOM 936 O O . SER A 1 119 ? 9.081 -13.866 -8.442 1.00 75.06 119 SER A O 1
ATOM 938 N N . SER A 1 120 ? 8.830 -11.662 -8.764 1.00 81.56 120 SER A N 1
ATOM 939 C CA . SER A 1 120 ? 7.388 -11.678 -9.049 1.00 81.56 120 SER A CA 1
ATOM 940 C C . SER A 1 120 ? 7.095 -11.038 -10.413 1.00 81.56 120 SER A C 1
ATOM 942 O O . SER A 1 120 ? 7.904 -10.233 -10.877 1.00 81.56 120 SER A O 1
ATOM 944 N N . TYR A 1 121 ? 5.928 -11.305 -11.019 1.00 87.81 121 TYR A N 1
ATOM 945 C CA . TYR A 1 121 ? 5.470 -10.646 -12.262 1.00 87.81 121 TYR A CA 1
ATOM 946 C C . TYR A 1 121 ? 5.622 -9.114 -12.220 1.00 87.81 121 TYR A C 1
ATOM 948 O O . TYR A 1 121 ? 5.611 -8.529 -11.136 1.00 87.81 121 TYR A O 1
ATOM 956 N N . GLY A 1 122 ? 5.760 -8.449 -13.369 1.00 89.38 122 GLY A N 1
ATOM 957 C CA . GLY A 1 122 ? 5.892 -6.990 -13.493 1.00 89.38 122 GLY A CA 1
ATOM 958 C C . GLY A 1 122 ? 4.614 -6.263 -13.087 1.00 89.38 122 GLY A C 1
ATOM 959 O O . GLY A 1 122 ? 4.534 -5.659 -12.008 1.00 89.38 122 GLY A O 1
ATOM 960 N N . PHE A 1 123 ? 3.569 -6.394 -13.893 1.00 91.94 123 PHE A N 1
ATOM 961 C CA . PHE A 1 123 ? 2.334 -5.648 -13.707 1.00 91.94 123 PHE A CA 1
ATOM 962 C C . PHE A 1 123 ? 1.456 -6.158 -12.550 1.00 91.94 123 PHE A C 1
ATOM 964 O O . PHE A 1 123 ? 1.131 -7.345 -12.508 1.00 91.94 123 PHE A O 1
ATOM 971 N N . PRO A 1 124 ? 0.946 -5.280 -11.661 1.00 95.75 124 PRO A N 1
ATOM 972 C CA . PRO A 1 124 ? 1.367 -3.902 -11.419 1.00 95.75 124 PRO A CA 1
ATOM 973 C C . PRO A 1 124 ? 2.505 -3.849 -10.388 1.00 95.75 124 PRO A C 1
ATOM 975 O O . PRO A 1 124 ? 2.647 -4.736 -9.539 1.00 95.75 124 PRO A O 1
ATOM 978 N N . SER A 1 125 ? 3.287 -2.771 -10.393 1.00 96.19 125 SER A N 1
ATOM 979 C CA . SER A 1 125 ? 4.377 -2.570 -9.429 1.00 96.19 125 SER A CA 1
ATOM 980 C C . SER A 1 125 ? 3.909 -2.558 -7.967 1.00 96.19 125 SER A C 1
ATOM 982 O O . SER A 1 125 ? 3.093 -1.727 -7.561 1.00 96.19 125 SER A O 1
ATOM 984 N N . GLY A 1 126 ? 4.476 -3.461 -7.157 1.00 94.88 126 GLY A N 1
ATOM 985 C CA . GLY A 1 126 ? 4.163 -3.598 -5.732 1.00 94.88 126 GLY A CA 1
ATOM 986 C C . GLY A 1 126 ? 4.591 -2.377 -4.920 1.00 94.88 126 GLY A C 1
ATOM 987 O O . GLY A 1 126 ? 3.759 -1.788 -4.232 1.00 94.88 126 GLY A O 1
ATOM 988 N N . HIS A 1 127 ? 5.850 -1.939 -5.050 1.00 95.69 127 HIS A N 1
ATOM 989 C CA . HIS A 1 127 ? 6.369 -0.736 -4.377 1.00 95.69 127 HIS A CA 1
ATOM 990 C C . HIS A 1 127 ? 5.510 0.490 -4.664 1.00 95.69 127 HIS A C 1
ATOM 992 O O . HIS A 1 127 ? 5.139 1.206 -3.740 1.00 95.69 127 HIS A O 1
ATOM 998 N N . SER A 1 128 ? 5.140 0.698 -5.928 1.00 97.50 128 SER A N 1
ATOM 999 C CA . SER A 1 128 ? 4.345 1.857 -6.344 1.00 97.50 128 SER A CA 1
ATOM 1000 C C . SER A 1 128 ? 2.924 1.807 -5.776 1.00 97.50 128 SER A C 1
ATOM 1002 O O . SER A 1 128 ? 2.456 2.780 -5.184 1.00 97.50 128 SER A O 1
ATOM 1004 N N . GLN A 1 129 ? 2.238 0.665 -5.894 1.00 98.31 129 GLN A N 1
ATOM 1005 C CA . GLN A 1 129 ? 0.871 0.508 -5.388 1.00 98.31 129 GLN A CA 1
ATOM 1006 C C . GLN A 1 129 ? 0.828 0.617 -3.856 1.00 98.31 129 GLN A C 1
ATOM 1008 O O . GLN A 1 129 ? -0.025 1.307 -3.294 1.00 98.31 129 GLN A O 1
ATOM 1013 N N . ASN A 1 130 ? 1.771 -0.029 -3.170 1.00 97.12 130 ASN A N 1
ATOM 1014 C CA . ASN A 1 130 ? 1.840 -0.030 -1.712 1.00 97.12 130 ASN A CA 1
ATOM 1015 C C . ASN A 1 130 ? 2.311 1.318 -1.153 1.00 97.12 130 ASN A C 1
ATOM 1017 O O . ASN A 1 130 ? 1.826 1.727 -0.100 1.00 97.12 130 ASN A O 1
ATOM 1021 N N . ALA A 1 131 ? 3.159 2.059 -1.874 1.00 98.00 131 ALA A N 1
ATOM 1022 C CA . ALA A 1 131 ? 3.462 3.453 -1.558 1.00 98.00 131 ALA A CA 1
ATOM 1023 C C . ALA A 1 131 ? 2.190 4.313 -1.579 1.00 98.00 131 ALA A C 1
ATOM 1025 O O . ALA A 1 131 ? 1.971 5.085 -0.645 1.00 98.00 131 ALA A O 1
ATOM 1026 N N . VAL A 1 132 ? 1.307 4.143 -2.573 1.00 98.25 132 VAL A N 1
ATOM 1027 C CA . VAL A 1 132 ? -0.002 4.821 -2.580 1.00 98.25 132 VAL A CA 1
ATOM 1028 C C . VAL A 1 132 ? -0.842 4.408 -1.372 1.00 98.25 132 VAL A C 1
ATOM 1030 O O . VAL A 1 132 ? -1.354 5.273 -0.663 1.00 98.25 132 VAL A O 1
ATOM 1033 N N . ALA A 1 133 ? -0.966 3.110 -1.091 1.00 98.19 133 ALA A N 1
ATOM 1034 C CA . ALA A 1 133 ? -1.769 2.621 0.031 1.00 98.19 133 ALA A CA 1
ATOM 1035 C C . ALA A 1 133 ? -1.268 3.124 1.397 1.00 98.19 133 ALA A C 1
ATOM 1037 O O . ALA A 1 133 ? -2.075 3.428 2.279 1.00 98.19 133 ALA A O 1
ATOM 1038 N N . PHE A 1 134 ? 0.050 3.235 1.573 1.00 98.31 134 PHE A N 1
ATOM 1039 C CA . PHE A 1 134 ? 0.688 3.614 2.831 1.00 98.31 134 PHE A CA 1
ATOM 1040 C C . PHE A 1 134 ? 0.819 5.133 2.995 1.00 98.31 134 PHE A C 1
ATOM 1042 O O . PHE A 1 134 ? 0.243 5.739 3.907 1.00 98.31 134 PHE A O 1
ATOM 1049 N N . TRP A 1 135 ? 1.564 5.774 2.094 1.00 97.88 135 TRP A N 1
ATOM 1050 C CA . TRP A 1 135 ? 1.825 7.210 2.146 1.00 97.88 135 TRP A CA 1
ATOM 1051 C C . TRP A 1 135 ? 0.578 8.010 1.783 1.00 97.88 135 TRP A C 1
ATOM 1053 O O . TRP A 1 135 ? 0.344 9.064 2.368 1.00 97.88 135 TRP A O 1
ATOM 1063 N N . GLY A 1 136 ? -0.275 7.493 0.896 1.00 97.31 136 GLY A N 1
ATOM 1064 C CA . GLY A 1 136 ? -1.551 8.121 0.560 1.00 97.31 136 GLY A CA 1
ATOM 1065 C C . GLY A 1 136 ? -2.559 8.060 1.709 1.00 97.31 136 GLY A C 1
ATOM 1066 O O . GLY A 1 136 ? -3.205 9.069 1.998 1.00 97.31 136 GLY A O 1
ATOM 1067 N N . TYR A 1 137 ? -2.653 6.936 2.434 1.00 97.31 137 TYR A N 1
ATOM 1068 C CA . TYR A 1 137 ? -3.491 6.872 3.641 1.00 97.31 137 TYR A CA 1
ATOM 1069 C C . TYR A 1 137 ? -2.960 7.791 4.747 1.00 97.31 137 TYR A C 1
ATOM 1071 O O . TYR A 1 137 ? -3.730 8.519 5.372 1.00 97.31 137 TYR A O 1
ATOM 1079 N N . SER A 1 138 ? -1.638 7.837 4.931 1.00 96.50 138 SER A N 1
ATOM 1080 C CA . SER A 1 138 ? -0.998 8.795 5.840 1.00 96.50 138 SER A CA 1
ATOM 1081 C C . SER A 1 138 ? -1.317 10.239 5.435 1.00 96.50 138 SER A C 1
ATOM 1083 O O . SER A 1 138 ? -1.748 11.039 6.260 1.00 96.50 138 SER A O 1
ATOM 1085 N N . SER A 1 139 ? -1.212 10.570 4.147 1.00 94.56 139 SER A N 1
ATOM 1086 C CA . SER A 1 139 ? -1.577 11.885 3.612 1.00 94.56 139 SER A CA 1
ATOM 1087 C C . SER A 1 139 ? -3.026 12.245 3.927 1.00 94.56 139 SER A C 1
ATOM 1089 O O . SER A 1 139 ? -3.299 13.363 4.361 1.00 94.56 139 SER A O 1
ATOM 1091 N N . TYR A 1 140 ? -3.954 11.301 3.763 1.00 93.06 140 TYR A N 1
ATOM 1092 C CA . TYR A 1 140 ? -5.356 11.501 4.119 1.00 93.06 140 TYR A CA 1
ATOM 1093 C C . TYR A 1 140 ? -5.553 11.782 5.617 1.00 93.06 140 TYR A C 1
ATOM 1095 O O . TYR A 1 140 ? -6.295 12.699 5.962 1.00 93.06 140 TYR A O 1
ATOM 1103 N N . GLU A 1 141 ? -4.877 11.043 6.498 1.00 92.06 141 GLU A N 1
ATOM 1104 C CA . GLU A 1 141 ? -4.985 11.221 7.953 1.00 92.06 141 GLU A CA 1
ATOM 1105 C C . GLU A 1 141 ? -4.382 12.553 8.437 1.00 92.06 141 GLU A C 1
ATOM 1107 O O . GLU A 1 141 ? -4.866 13.164 9.393 1.00 92.06 141 GLU A O 1
ATOM 1112 N N . PHE A 1 142 ? -3.312 13.021 7.791 1.00 90.56 142 PHE A N 1
ATOM 1113 C CA . PHE A 1 142 ? -2.599 14.239 8.184 1.00 90.56 142 PHE A CA 1
ATOM 1114 C C . PHE A 1 142 ? -3.059 15.504 7.444 1.00 90.56 142 PHE A C 1
ATOM 1116 O O . PHE A 1 142 ? -2.574 16.590 7.766 1.00 90.56 142 PHE A O 1
ATOM 1123 N N . LYS A 1 143 ? -4.010 15.406 6.504 1.00 85.88 143 LYS A N 1
ATOM 1124 C CA . LYS A 1 143 ? -4.435 16.535 5.653 1.00 85.88 143 LYS A CA 1
ATOM 1125 C C . LYS A 1 143 ? -4.923 17.759 6.442 1.00 85.88 143 LYS A C 1
ATOM 1127 O O . LYS A 1 143 ? -4.609 18.881 6.064 1.00 85.88 143 LYS A O 1
ATOM 1132 N N . ASP A 1 144 ? -5.615 17.533 7.561 1.00 81.69 144 ASP A N 1
ATOM 1133 C CA . ASP A 1 144 ? -6.244 18.589 8.370 1.00 81.69 144 ASP A CA 1
ATOM 1134 C C . ASP A 1 144 ? -5.403 18.979 9.603 1.00 81.69 144 ASP A C 1
ATOM 1136 O O . ASP A 1 144 ? -5.787 19.854 10.378 1.00 81.69 144 ASP A O 1
ATOM 1140 N N . LYS A 1 145 ? -4.243 18.338 9.819 1.00 76.38 145 LYS A N 1
ATOM 1141 C CA . LYS A 1 145 ? -3.404 18.567 11.013 1.00 76.38 145 LYS A CA 1
ATOM 1142 C C . LYS A 1 145 ? -2.438 19.751 10.866 1.00 76.38 145 LYS A C 1
ATOM 1144 O O . LYS A 1 145 ? -1.825 20.165 11.851 1.00 76.38 145 LYS A O 1
ATOM 1149 N N . ASN A 1 146 ? -2.337 20.349 9.678 1.00 69.62 146 ASN A N 1
ATOM 1150 C CA . ASN A 1 146 ? -1.553 21.563 9.445 1.00 69.62 146 ASN A CA 1
ATOM 1151 C C . ASN A 1 146 ? -2.282 22.803 9.986 1.00 69.62 146 ASN A C 1
ATOM 1153 O O . ASN A 1 146 ? -2.940 23.534 9.257 1.00 69.62 146 ASN A O 1
ATOM 1157 N N . LYS A 1 147 ? -2.137 23.061 11.288 1.00 58.31 147 LYS A N 1
ATOM 1158 C CA . LYS A 1 147 ? -2.818 24.169 11.982 1.00 58.31 147 LYS A CA 1
ATOM 1159 C C . LYS A 1 147 ? -2.289 25.570 11.624 1.00 58.31 147 LYS A C 1
ATOM 1161 O O . LYS A 1 147 ? -2.948 26.554 11.938 1.00 58.31 147 LYS A O 1
ATOM 1166 N N . TYR A 1 148 ? -1.106 25.667 11.011 1.00 59.22 148 TYR A N 1
ATOM 1167 C CA . TYR A 1 148 ? -0.364 26.931 10.885 1.00 59.22 148 TYR A CA 1
ATOM 1168 C C . TYR A 1 148 ? -0.187 27.454 9.454 1.00 59.22 148 TYR A C 1
ATOM 1170 O O . TYR A 1 148 ? 0.186 28.610 9.302 1.00 59.22 148 TYR A O 1
ATOM 1178 N N . ASN A 1 149 ? -0.473 26.655 8.419 1.00 56.72 149 ASN A N 1
ATOM 1179 C CA . ASN A 1 149 ? -0.306 27.049 7.018 1.00 56.72 149 ASN A CA 1
ATOM 1180 C C . ASN A 1 149 ? -1.528 26.611 6.198 1.00 56.72 149 ASN A C 1
ATOM 1182 O O . ASN A 1 149 ? -1.919 25.450 6.272 1.00 56.72 149 ASN A O 1
ATOM 1186 N N . GLU A 1 150 ? -2.069 27.500 5.355 1.00 75.00 150 GLU A N 1
ATOM 1187 C CA . GLU A 1 150 ? -3.114 27.171 4.360 1.00 75.00 150 GLU A CA 1
ATOM 1188 C C . GLU A 1 150 ? -2.634 26.140 3.317 1.00 75.00 150 GLU A C 1
ATOM 1190 O O . GLU A 1 150 ? -3.426 25.561 2.576 1.00 75.00 150 GLU A O 1
ATOM 1195 N N . ILE A 1 151 ? -1.320 25.895 3.262 1.00 78.50 151 ILE A N 1
ATOM 1196 C CA . ILE A 1 151 ? -0.680 24.956 2.345 1.00 78.50 151 ILE A CA 1
ATOM 1197 C C . ILE A 1 151 ? -0.594 23.557 2.995 1.00 78.50 151 ILE A C 1
ATOM 1199 O O . ILE A 1 151 ? 0.011 23.404 4.067 1.00 78.50 151 ILE A O 1
ATOM 1203 N N . PRO A 1 152 ? -1.107 22.496 2.338 1.00 82.12 152 PRO A N 1
ATOM 1204 C CA . PRO A 1 152 ? -1.061 21.122 2.840 1.00 82.12 152 PRO A CA 1
ATOM 1205 C C . PRO A 1 152 ? 0.326 20.481 2.628 1.00 82.12 152 PRO A C 1
ATOM 1207 O O . PRO A 1 152 ? 0.489 19.544 1.850 1.00 82.12 152 PRO A O 1
ATOM 1210 N N . ILE A 1 153 ? 1.347 20.984 3.332 1.00 87.31 153 ILE A N 1
ATOM 1211 C CA . ILE A 1 153 ? 2.753 20.554 3.199 1.00 87.31 153 ILE A CA 1
ATOM 1212 C C . ILE A 1 153 ? 2.928 19.040 3.399 1.00 87.31 153 ILE A C 1
ATOM 1214 O O . ILE A 1 153 ? 3.628 18.410 2.611 1.00 87.31 153 ILE A O 1
ATOM 1218 N N . ILE A 1 154 ? 2.292 18.440 4.415 1.00 89.69 154 ILE A N 1
ATOM 1219 C CA . ILE A 1 154 ? 2.449 17.003 4.697 1.00 89.69 154 ILE A CA 1
ATOM 1220 C C . ILE A 1 154 ? 1.911 16.156 3.526 1.00 89.69 154 ILE A C 1
ATOM 1222 O O . ILE A 1 154 ? 2.677 15.348 2.997 1.00 89.69 154 ILE A O 1
ATOM 1226 N N . PRO A 1 155 ? 0.665 16.362 3.046 1.00 89.12 155 PRO A N 1
ATOM 1227 C CA . PRO A 1 155 ? 0.185 15.715 1.826 1.00 89.12 155 PRO A CA 1
ATOM 1228 C C . PRO A 1 155 ? 1.091 15.883 0.605 1.00 89.12 155 PRO A C 1
ATOM 1230 O O . PRO A 1 155 ? 1.292 14.924 -0.140 1.00 89.12 155 PRO A O 1
ATOM 1233 N N . ILE A 1 156 ? 1.666 17.074 0.405 1.00 88.75 156 ILE A N 1
ATOM 1234 C CA . ILE A 1 156 ? 2.581 17.337 -0.715 1.00 88.75 156 ILE A CA 1
ATOM 1235 C C . ILE A 1 156 ? 3.834 16.467 -0.595 1.00 88.75 156 ILE A C 1
ATOM 1237 O O . ILE A 1 156 ? 4.175 15.769 -1.545 1.00 88.75 156 ILE A O 1
ATOM 1241 N N . ILE A 1 157 ? 4.488 16.454 0.571 1.00 92.31 157 ILE A N 1
ATOM 1242 C CA . ILE A 1 157 ? 5.695 15.646 0.806 1.00 92.31 157 ILE A CA 1
ATOM 1243 C C . ILE A 1 157 ? 5.401 14.164 0.569 1.00 92.31 157 ILE A C 1
ATOM 1245 O O . ILE A 1 157 ? 6.138 13.498 -0.151 1.00 92.31 157 ILE A O 1
ATOM 1249 N N . LEU A 1 158 ? 4.303 13.650 1.124 1.00 94.06 158 LEU A N 1
ATOM 1250 C CA . LEU A 1 158 ? 3.931 12.242 0.972 1.00 94.06 158 LEU A CA 1
ATOM 1251 C C . LEU A 1 158 ? 3.586 11.882 -0.480 1.00 94.06 158 LEU A C 1
ATOM 1253 O O . LEU A 1 158 ? 3.935 10.797 -0.937 1.00 94.06 158 LEU A O 1
ATOM 1257 N N . SER A 1 159 ? 2.978 12.801 -1.231 1.00 90.56 159 SER A N 1
ATOM 1258 C CA . SER A 1 159 ? 2.727 12.619 -2.668 1.00 90.56 159 SER A CA 1
ATOM 1259 C C . SER A 1 159 ? 4.027 12.589 -3.475 1.00 90.56 159 SER A C 1
ATOM 1261 O O . SER A 1 159 ? 4.171 11.775 -4.385 1.00 90.56 159 SER A O 1
ATOM 1263 N N . VAL A 1 160 ? 5.001 13.431 -3.114 1.00 92.62 160 VAL A N 1
ATOM 1264 C CA . VAL A 1 160 ? 6.346 13.405 -3.708 1.00 92.62 160 VAL A CA 1
ATOM 1265 C C . VAL A 1 160 ? 7.054 12.088 -3.390 1.00 92.62 160 VAL A C 1
ATOM 1267 O O . VAL A 1 160 ? 7.673 11.519 -4.282 1.00 92.62 160 VAL A O 1
ATOM 1270 N N . LEU A 1 161 ? 6.924 11.549 -2.172 1.00 94.88 161 LEU A N 1
ATOM 1271 C CA . LEU A 1 161 ? 7.487 10.235 -1.834 1.00 94.88 161 LEU A CA 1
ATOM 1272 C C . LEU A 1 161 ? 6.902 9.114 -2.698 1.00 94.88 161 LEU A C 1
ATOM 1274 O O . LEU A 1 161 ? 7.661 8.298 -3.211 1.00 94.88 161 LEU A O 1
ATOM 1278 N N . ILE A 1 162 ? 5.581 9.098 -2.911 1.00 96.81 162 ILE A N 1
ATOM 1279 C CA . ILE A 1 162 ? 4.933 8.129 -3.813 1.00 96.81 162 ILE A CA 1
ATOM 1280 C C . ILE A 1 162 ? 5.541 8.220 -5.214 1.00 96.81 162 ILE A C 1
ATOM 1282 O O . ILE A 1 162 ? 5.900 7.202 -5.798 1.00 96.81 162 ILE A O 1
ATOM 1286 N N . PHE A 1 163 ? 5.682 9.437 -5.740 1.00 94.62 163 PHE A N 1
ATOM 1287 C CA . PHE A 1 163 ? 6.255 9.668 -7.062 1.00 94.62 163 PHE A CA 1
ATOM 1288 C C . PHE A 1 163 ? 7.718 9.214 -7.160 1.00 94.62 163 PHE A C 1
ATOM 1290 O O . PHE A 1 163 ? 8.091 8.555 -8.127 1.00 94.62 163 PHE A O 1
ATOM 1297 N N . LEU A 1 164 ? 8.537 9.518 -6.150 1.00 94.81 164 LEU A N 1
ATOM 1298 C CA . LEU A 1 164 ? 9.944 9.114 -6.106 1.00 94.81 164 LEU A CA 1
ATOM 1299 C C . LEU A 1 164 ? 10.102 7.589 -6.040 1.00 94.81 164 LEU A C 1
ATOM 1301 O O . LEU A 1 164 ? 10.937 7.042 -6.755 1.00 94.81 164 LEU A O 1
ATOM 1305 N N . VAL A 1 165 ? 9.279 6.903 -5.239 1.00 96.50 165 VAL A N 1
ATOM 1306 C CA . VAL A 1 165 ? 9.248 5.430 -5.183 1.00 96.50 165 VAL A CA 1
ATOM 1307 C C . VAL A 1 165 ? 8.763 4.834 -6.505 1.00 96.50 165 VAL A C 1
ATOM 1309 O O . VAL A 1 165 ? 9.277 3.815 -6.945 1.00 96.50 165 VAL A O 1
ATOM 1312 N N . ALA A 1 166 ? 7.785 5.454 -7.161 1.00 94.94 166 ALA A N 1
ATOM 1313 C CA . ALA A 1 166 ? 7.277 4.983 -8.445 1.00 94.94 166 ALA A CA 1
ATOM 1314 C C . ALA A 1 166 ? 8.342 5.076 -9.552 1.00 94.94 166 ALA A C 1
ATOM 1316 O O . ALA A 1 166 ? 8.585 4.109 -10.272 1.00 94.94 166 ALA A O 1
ATOM 1317 N N . ILE A 1 167 ? 9.019 6.222 -9.655 1.00 91.94 167 ILE A N 1
ATOM 1318 C CA . ILE A 1 167 ? 10.072 6.438 -10.654 1.00 91.94 167 ILE A CA 1
ATOM 1319 C C . ILE A 1 167 ? 11.317 5.596 -10.374 1.00 91.94 167 ILE A C 1
ATOM 1321 O O . ILE A 1 167 ? 11.939 5.125 -11.327 1.00 91.94 167 ILE A O 1
ATOM 1325 N N . SER A 1 168 ? 11.669 5.360 -9.102 1.00 93.81 168 SER A N 1
ATOM 1326 C CA . SER A 1 168 ? 12.847 4.548 -8.771 1.00 93.81 168 SER A CA 1
ATOM 1327 C C . SER A 1 168 ? 12.793 3.174 -9.434 1.00 93.81 168 SER A C 1
ATOM 1329 O O . SER A 1 168 ? 13.816 2.687 -9.896 1.00 93.81 168 SER A O 1
ATOM 1331 N N . ARG A 1 169 ? 11.605 2.570 -9.551 1.00 93.44 169 ARG A N 1
ATOM 1332 C CA . ARG A 1 169 ? 11.432 1.231 -10.127 1.00 93.44 169 ARG A CA 1
ATOM 1333 C C . ARG A 1 169 ? 11.761 1.151 -11.621 1.00 93.44 169 ARG A C 1
ATOM 1335 O O . ARG A 1 169 ? 12.259 0.116 -12.058 1.00 93.44 169 ARG A O 1
ATOM 1342 N N . ILE A 1 170 ? 11.509 2.222 -12.374 1.00 90.31 170 ILE A N 1
ATOM 1343 C CA . ILE A 1 170 ? 11.872 2.297 -13.798 1.00 90.31 170 ILE A CA 1
ATOM 1344 C C . ILE A 1 170 ? 13.376 2.544 -13.925 1.00 90.31 170 ILE A C 1
ATOM 1346 O O . ILE A 1 170 ? 14.054 1.840 -14.664 1.00 90.31 170 ILE A O 1
ATOM 1350 N N . ILE A 1 171 ? 13.912 3.486 -13.140 1.00 90.31 171 ILE A N 1
ATOM 1351 C CA . ILE A 1 171 ? 15.337 3.846 -13.179 1.00 90.31 171 ILE A CA 1
ATOM 1352 C C . ILE A 1 171 ? 16.229 2.659 -12.805 1.00 90.31 171 ILE A C 1
ATOM 1354 O O . ILE A 1 171 ? 17.256 2.452 -13.448 1.00 90.31 171 ILE A O 1
ATOM 1358 N N . ILE A 1 172 ? 15.820 1.868 -11.806 1.00 90.38 172 ILE A N 1
ATOM 1359 C CA . ILE A 1 172 ? 16.535 0.653 -11.389 1.00 90.38 172 ILE A CA 1
ATOM 1360 C C . ILE A 1 172 ? 16.389 -0.474 -12.425 1.00 90.38 172 ILE A C 1
ATOM 1362 O O . ILE A 1 172 ? 17.216 -1.378 -12.456 1.00 90.38 172 ILE A O 1
ATOM 1366 N N . GLY A 1 173 ? 15.389 -0.406 -13.311 1.00 88.31 173 GLY A N 1
ATOM 1367 C CA . GLY A 1 173 ? 15.218 -1.360 -14.409 1.00 88.31 173 GLY A CA 1
ATOM 1368 C C . GLY A 1 173 ? 14.430 -2.612 -14.040 1.00 88.31 173 GLY A C 1
ATOM 1369 O O . GLY A 1 173 ? 14.614 -3.655 -14.652 1.00 88.31 173 GLY A O 1
ATOM 1370 N N . VAL A 1 174 ? 13.549 -2.539 -13.040 1.00 88.25 174 VAL A N 1
ATOM 1371 C CA . VAL A 1 174 ? 12.748 -3.703 -12.615 1.00 88.25 174 VAL A CA 1
ATOM 1372 C C . VAL A 1 174 ? 11.301 -3.655 -13.097 1.00 88.25 174 VAL A C 1
ATOM 1374 O O . VAL A 1 174 ? 10.568 -4.624 -12.913 1.00 88.25 174 VAL A O 1
ATOM 1377 N N . HIS A 1 175 ? 10.847 -2.532 -13.646 1.00 91.50 175 HIS A N 1
ATOM 1378 C CA . HIS A 1 175 ? 9.458 -2.319 -14.043 1.00 91.50 175 HIS A CA 1
ATOM 1379 C C . HIS A 1 175 ? 9.365 -1.450 -15.291 1.00 91.50 175 HIS A C 1
ATOM 1381 O O . HIS A 1 175 ? 10.081 -0.455 -15.410 1.00 91.50 175 HIS A O 1
ATOM 1387 N N . ASP A 1 176 ? 8.412 -1.784 -16.154 1.00 89.62 176 ASP A N 1
ATOM 1388 C CA . ASP A 1 176 ? 8.041 -0.957 -17.297 1.00 89.62 176 ASP A CA 1
ATOM 1389 C C . ASP A 1 176 ? 7.120 0.197 -16.876 1.00 89.62 176 ASP A C 1
ATOM 1391 O O . ASP A 1 176 ? 6.464 0.166 -15.829 1.00 89.62 176 ASP A O 1
ATOM 1395 N N . LEU A 1 177 ? 7.007 1.230 -17.717 1.00 90.00 177 LEU A N 1
ATOM 1396 C CA . LEU A 1 177 ? 6.152 2.391 -17.440 1.00 90.00 177 LEU A CA 1
ATOM 1397 C C . LEU A 1 177 ? 4.681 2.000 -17.182 1.00 90.00 177 LEU A C 1
ATOM 1399 O O . LEU A 1 177 ? 4.012 2.602 -16.333 1.00 90.00 177 LEU A O 1
ATOM 1403 N N . GLN A 1 178 ? 4.186 0.970 -17.876 1.00 89.75 178 GLN A N 1
ATOM 1404 C CA . GLN A 1 178 ? 2.826 0.452 -17.698 1.00 89.75 178 GLN A CA 1
ATOM 1405 C C . GLN A 1 178 ? 2.592 -0.129 -16.298 1.00 89.75 178 GLN A C 1
ATOM 1407 O O . GLN A 1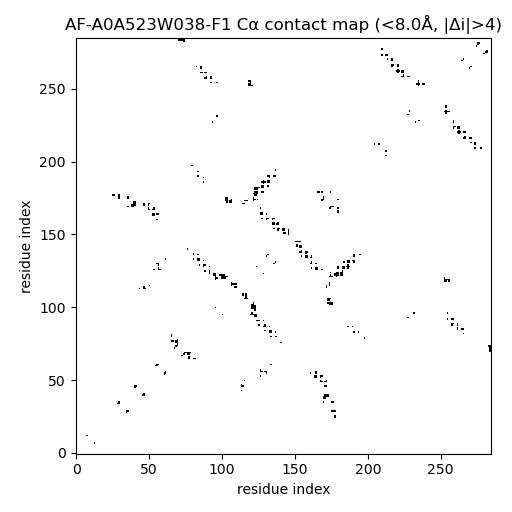 178 ? 1.524 0.094 -15.720 1.00 89.75 178 GLN A O 1
ATOM 1412 N N . ASP A 1 179 ? 3.596 -0.789 -15.712 1.00 93.00 179 ASP A N 1
ATOM 1413 C CA . ASP A 1 179 ? 3.526 -1.360 -14.363 1.00 93.00 179 ASP A CA 1
ATOM 1414 C C . ASP A 1 179 ? 3.305 -0.280 -13.320 1.00 93.00 179 ASP A C 1
ATOM 1416 O O . ASP A 1 179 ? 2.547 -0.471 -12.365 1.00 93.00 179 ASP A O 1
ATOM 1420 N N . ILE A 1 180 ? 3.982 0.854 -13.504 1.00 94.38 180 ILE A N 1
ATOM 1421 C CA . ILE A 1 180 ? 3.929 1.996 -12.598 1.00 94.38 180 ILE A CA 1
ATOM 1422 C C . ILE A 1 180 ? 2.591 2.703 -12.715 1.00 94.38 180 ILE A C 1
ATOM 1424 O O . ILE A 1 180 ? 1.936 2.958 -11.705 1.00 94.38 180 ILE A O 1
ATOM 1428 N N . ILE A 1 181 ? 2.139 2.991 -13.933 1.00 92.19 181 ILE A N 1
ATOM 1429 C CA . ILE A 1 181 ? 0.876 3.707 -14.130 1.00 92.19 181 ILE A CA 1
ATOM 1430 C C . ILE A 1 181 ? -0.306 2.837 -13.697 1.00 92.19 181 ILE A C 1
ATOM 1432 O O . ILE A 1 181 ? -1.193 3.322 -12.990 1.00 92.19 181 ILE A O 1
ATOM 1436 N N . GLY A 1 182 ? -0.286 1.543 -14.025 1.00 93.19 182 GLY A N 1
ATOM 1437 C CA . GLY A 1 182 ? -1.259 0.577 -13.522 1.00 93.19 182 GLY A CA 1
ATOM 1438 C C . GLY A 1 182 ? -1.271 0.507 -11.998 1.00 93.19 182 GLY A C 1
ATOM 1439 O O . GLY A 1 182 ? -2.337 0.606 -11.391 1.00 93.19 182 GLY A O 1
ATOM 1440 N N . ALA A 1 183 ? -0.097 0.423 -11.365 1.00 97.06 183 ALA A N 1
ATOM 1441 C CA . ALA A 1 183 ? 0.028 0.418 -9.909 1.00 97.06 183 ALA A CA 1
ATOM 1442 C C . ALA A 1 183 ? -0.522 1.685 -9.249 1.00 97.06 183 ALA A C 1
ATOM 1444 O O . ALA A 1 183 ? -1.221 1.590 -8.241 1.00 97.06 183 ALA A O 1
ATOM 1445 N N . LEU A 1 184 ? -0.241 2.864 -9.811 1.00 95.88 184 LEU A N 1
ATOM 1446 C CA . LEU A 1 184 ? -0.755 4.132 -9.294 1.00 95.88 184 LEU A CA 1
ATOM 1447 C C . LEU A 1 184 ? -2.281 4.201 -9.421 1.00 95.88 184 LEU A C 1
ATOM 1449 O O . LEU A 1 184 ? -2.954 4.555 -8.456 1.00 95.88 184 LEU A O 1
ATOM 1453 N N . LEU A 1 185 ? -2.846 3.819 -10.570 1.00 94.94 185 LEU A N 1
ATOM 1454 C CA . LEU A 1 185 ? -4.297 3.823 -10.782 1.00 94.94 185 LEU A CA 1
ATOM 1455 C C . LEU A 1 185 ? -5.013 2.831 -9.859 1.00 94.94 185 LEU A C 1
ATOM 1457 O O . LEU A 1 185 ? -5.963 3.207 -9.171 1.00 94.94 185 LEU A O 1
ATOM 1461 N N . ILE A 1 186 ? -4.541 1.583 -9.806 1.00 97.19 186 ILE A N 1
ATOM 1462 C CA . ILE A 1 186 ? -5.102 0.543 -8.934 1.00 97.19 186 ILE A CA 1
ATOM 1463 C C . ILE A 1 186 ? -4.958 0.958 -7.469 1.00 97.19 186 ILE A C 1
ATOM 1465 O O . ILE A 1 186 ? -5.927 0.875 -6.716 1.00 97.19 186 ILE A O 1
ATOM 1469 N N . GLY A 1 187 ? -3.788 1.468 -7.076 1.00 97.94 187 GLY A N 1
ATOM 1470 C CA . GLY A 1 187 ? -3.508 1.942 -5.724 1.00 97.94 187 GLY A CA 1
ATOM 1471 C C . GLY A 1 187 ? -4.403 3.106 -5.304 1.00 97.94 187 GLY A C 1
ATOM 1472 O O . GLY A 1 187 ? -4.933 3.091 -4.196 1.00 97.94 187 GLY A O 1
ATOM 1473 N N . ILE A 1 188 ? -4.636 4.090 -6.181 1.00 96.81 188 ILE A N 1
ATOM 1474 C CA . ILE A 1 188 ? -5.523 5.230 -5.897 1.00 96.81 188 ILE A CA 1
ATOM 1475 C C . ILE A 1 188 ? -6.972 4.756 -5.770 1.00 96.81 188 ILE A C 1
ATOM 1477 O O . ILE A 1 188 ? -7.650 5.118 -4.808 1.00 96.81 188 ILE A O 1
ATOM 1481 N N . CYS A 1 189 ? -7.450 3.922 -6.698 1.00 96.75 189 CYS A N 1
ATOM 1482 C CA . CYS A 1 189 ? -8.794 3.343 -6.631 1.00 96.75 189 CYS A CA 1
ATOM 1483 C C . CYS A 1 189 ? -8.998 2.545 -5.337 1.00 96.75 189 CYS A C 1
ATOM 1485 O O . CYS A 1 189 ? -10.004 2.727 -4.648 1.00 96.75 189 CYS A O 1
ATOM 1487 N N . PHE A 1 190 ? -8.022 1.707 -4.983 1.00 98.31 190 PHE A N 1
ATOM 1488 C CA . PHE A 1 190 ? -8.007 0.963 -3.730 1.00 98.31 190 PHE A CA 1
ATOM 1489 C C . PHE A 1 190 ? -8.041 1.899 -2.518 1.00 98.31 190 PHE A C 1
ATOM 1491 O O . PHE A 1 190 ? -8.885 1.729 -1.643 1.00 98.31 190 PHE A O 1
ATOM 1498 N N . LEU A 1 191 ? -7.173 2.911 -2.475 1.00 97.88 191 LEU A N 1
ATOM 1499 C CA . LEU A 1 191 ? -7.079 3.849 -1.359 1.00 97.88 191 LEU A CA 1
ATOM 1500 C C . LEU A 1 191 ? -8.391 4.613 -1.147 1.00 97.88 191 LEU A C 1
ATOM 1502 O O . LEU A 1 191 ? -8.855 4.737 -0.015 1.00 97.88 191 LEU A O 1
ATOM 1506 N N . LEU A 1 192 ? -9.015 5.099 -2.223 1.00 96.75 192 LEU A N 1
ATOM 1507 C CA . LEU A 1 192 ? -10.312 5.778 -2.154 1.00 96.75 192 LEU 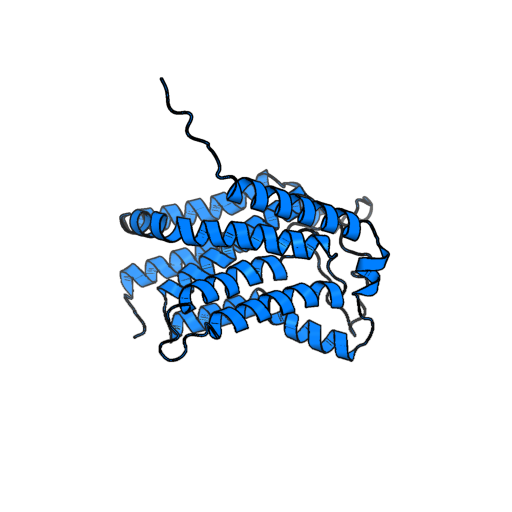A CA 1
ATOM 1508 C C . LEU A 1 192 ? -11.404 4.845 -1.623 1.00 96.75 192 LEU A C 1
ATOM 1510 O O . LEU A 1 192 ? -12.188 5.246 -0.761 1.00 96.75 192 LEU A O 1
ATOM 1514 N N . ALA A 1 193 ? -11.429 3.594 -2.092 1.00 97.38 193 ALA A N 1
ATOM 1515 C CA . ALA A 1 193 ? -12.346 2.585 -1.578 1.00 97.38 193 ALA A CA 1
ATOM 1516 C C . ALA A 1 193 ? -12.086 2.300 -0.091 1.00 97.38 193 ALA A C 1
ATOM 1518 O O . ALA A 1 193 ? -13.029 2.264 0.693 1.00 97.38 193 ALA A O 1
ATOM 1519 N N . PHE A 1 194 ? -10.825 2.167 0.322 1.00 97.31 194 PHE A N 1
ATOM 1520 C CA . PHE A 1 194 ? -10.451 1.931 1.715 1.00 97.31 194 PHE A CA 1
ATOM 1521 C C . PHE A 1 194 ? -10.892 3.083 2.626 1.00 97.31 194 PHE A C 1
ATOM 1523 O O . PHE A 1 194 ? -11.551 2.845 3.636 1.00 97.31 194 PHE A O 1
ATOM 1530 N N . ILE A 1 195 ? -10.612 4.332 2.239 1.00 96.12 195 ILE A N 1
ATOM 1531 C CA . ILE A 1 195 ? -11.027 5.539 2.974 1.00 96.12 195 ILE A CA 1
ATOM 1532 C C . ILE A 1 195 ? -12.552 5.614 3.119 1.00 96.12 195 ILE A C 1
ATOM 1534 O O . ILE A 1 195 ? -13.052 6.044 4.157 1.00 96.12 195 ILE A O 1
ATOM 1538 N N . TYR A 1 196 ? -13.297 5.203 2.092 1.00 95.50 196 TYR A N 1
ATOM 1539 C CA . TYR A 1 196 ? -14.757 5.194 2.127 1.00 95.50 196 TYR A CA 1
ATOM 1540 C C . TYR A 1 196 ? -15.324 4.056 2.991 1.00 95.50 196 TYR A C 1
ATOM 1542 O O . TYR A 1 196 ? -16.271 4.262 3.749 1.00 95.50 196 TYR A O 1
ATOM 1550 N N . LEU A 1 197 ? -14.753 2.854 2.885 1.00 95.19 197 LEU A N 1
ATOM 1551 C CA . LEU A 1 197 ? -15.290 1.633 3.489 1.00 95.19 197 LEU A CA 1
ATOM 1552 C C . LEU A 1 197 ? -14.867 1.433 4.951 1.00 95.19 197 LEU A C 1
ATOM 1554 O O . LEU A 1 197 ? -15.679 0.968 5.751 1.00 95.19 197 LEU A O 1
ATOM 1558 N N . GLU A 1 198 ? -13.636 1.786 5.333 1.00 93.94 198 GLU A N 1
ATOM 1559 C CA . GLU A 1 198 ? -13.135 1.635 6.710 1.00 93.94 198 GLU A CA 1
ATOM 1560 C C . GLU A 1 198 ? -14.070 2.247 7.774 1.00 93.94 198 GLU A C 1
ATOM 1562 O O . GLU A 1 198 ? -14.446 1.518 8.701 1.00 93.94 198 GLU A O 1
ATOM 1567 N N . PRO A 1 199 ? -14.545 3.505 7.648 1.00 92.38 199 PRO A N 1
ATOM 1568 C CA . PRO A 1 199 ? -15.423 4.103 8.654 1.00 92.38 199 PRO A CA 1
ATOM 1569 C C . PRO A 1 199 ? -16.822 3.472 8.694 1.00 92.38 199 PRO A C 1
ATOM 1571 O O . PRO A 1 199 ? -17.537 3.649 9.680 1.00 92.38 199 PRO A O 1
ATOM 1574 N N . ILE A 1 200 ? -17.221 2.724 7.661 1.00 94.44 200 ILE A N 1
ATOM 1575 C CA . ILE A 1 200 ? -18.488 1.981 7.616 1.00 94.44 200 ILE A CA 1
ATOM 1576 C C . ILE A 1 200 ? -18.330 0.626 8.320 1.00 94.44 200 ILE A C 1
ATOM 1578 O O . ILE A 1 200 ? -19.185 0.238 9.122 1.00 94.44 200 ILE A O 1
ATOM 1582 N N . PHE A 1 201 ? -17.236 -0.091 8.048 1.00 92.94 201 PHE A N 1
ATOM 1583 C CA . PHE A 1 201 ? -17.004 -1.437 8.577 1.00 92.94 201 PHE A CA 1
ATOM 1584 C C . PHE A 1 201 ? -16.542 -1.445 10.033 1.00 92.94 201 PHE A C 1
ATOM 1586 O O . PHE A 1 201 ? -17.055 -2.244 10.820 1.00 92.94 201 PHE A O 1
ATOM 1593 N N . THR A 1 202 ? -15.620 -0.557 10.420 1.00 93.06 202 THR A N 1
ATOM 1594 C CA . THR A 1 202 ? -15.031 -0.549 11.771 1.00 93.06 202 THR A CA 1
ATOM 1595 C C . THR A 1 202 ? -16.096 -0.474 12.879 1.00 93.06 202 THR A C 1
ATOM 1597 O O . THR A 1 202 ? -16.046 -1.293 13.800 1.00 93.06 202 THR A O 1
ATOM 1600 N N . PRO A 1 203 ? -17.114 0.411 12.820 1.00 92.31 203 PRO A N 1
ATOM 1601 C CA . PRO A 1 203 ? -18.166 0.450 13.836 1.00 92.31 203 PRO A CA 1
ATOM 1602 C C . PRO A 1 203 ? -19.009 -0.826 13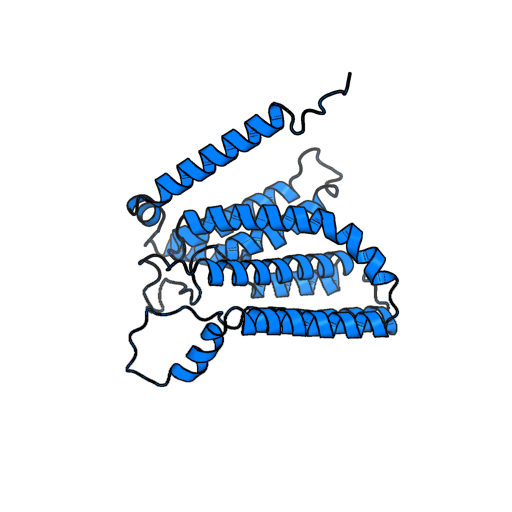.908 1.00 92.31 203 PRO A C 1
ATOM 1604 O O . PRO A 1 203 ? -19.411 -1.221 14.998 1.00 92.31 203 PRO A O 1
ATOM 1607 N N . GLN A 1 204 ? -19.284 -1.478 12.774 1.00 94.25 204 GLN A N 1
ATOM 1608 C CA . GLN A 1 204 ? -20.061 -2.723 12.756 1.00 94.25 204 GLN A CA 1
ATOM 1609 C C . GLN A 1 204 ? -19.254 -3.882 13.338 1.00 94.25 204 GLN A C 1
ATOM 1611 O O . GLN A 1 204 ? -19.763 -4.619 14.180 1.00 94.25 204 GLN A O 1
ATOM 1616 N N . PHE A 1 205 ? -17.978 -3.988 12.965 1.00 92.62 205 PHE A N 1
ATOM 1617 C CA . PHE A 1 205 ? -17.054 -4.958 13.546 1.00 92.62 205 PHE A CA 1
ATOM 1618 C C . PHE A 1 205 ? -16.924 -4.767 15.062 1.00 92.62 205 PHE A C 1
ATOM 1620 O O . PHE A 1 205 ? -16.948 -5.734 15.821 1.00 92.62 205 PHE A O 1
ATOM 1627 N N . ASN A 1 206 ? -16.874 -3.518 15.533 1.00 91.94 206 ASN A N 1
ATOM 1628 C CA . ASN A 1 206 ? -16.741 -3.212 16.955 1.00 91.94 206 ASN A CA 1
ATOM 1629 C C . ASN A 1 206 ? -17.937 -3.656 17.812 1.00 91.94 206 ASN A C 1
ATOM 1631 O O . ASN A 1 206 ? -17.726 -3.910 18.998 1.00 91.94 206 ASN A O 1
ATOM 1635 N N . LYS A 1 207 ? -19.140 -3.805 17.233 1.00 94.25 207 LYS A N 1
ATOM 1636 C CA . LYS A 1 207 ? -20.345 -4.312 17.923 1.00 94.25 207 LYS A CA 1
ATOM 1637 C C . LYS A 1 207 ? -20.304 -5.814 18.212 1.00 94.25 207 LYS A C 1
ATOM 1639 O O . LYS A 1 207 ? -21.094 -6.291 19.022 1.00 94.25 207 LYS A O 1
ATOM 1644 N N . LEU A 1 208 ? -19.439 -6.564 17.531 1.00 94.94 208 LEU A N 1
ATOM 1645 C CA . LEU A 1 208 ? -19.304 -8.004 17.733 1.00 94.94 208 LEU A CA 1
ATOM 1646 C C . LEU A 1 208 ? -18.713 -8.310 19.118 1.00 94.94 208 LEU A C 1
ATOM 1648 O O . LEU A 1 208 ? -17.919 -7.532 19.655 1.00 94.94 208 LEU A O 1
ATOM 1652 N N . SER A 1 209 ? -19.060 -9.471 19.678 1.00 96.69 209 SER A N 1
ATOM 1653 C CA . SER A 1 209 ? -18.401 -9.972 20.887 1.00 96.69 209 SER A CA 1
ATOM 1654 C C . SER A 1 209 ? -16.920 -10.256 20.616 1.00 96.69 209 SER A C 1
ATOM 1656 O O . SER A 1 209 ? -16.527 -10.512 19.477 1.00 96.69 209 SER A O 1
ATOM 1658 N N . PHE A 1 210 ? -16.091 -10.247 21.660 1.00 94.56 210 PHE A N 1
ATOM 1659 C CA . PHE A 1 210 ? -14.662 -10.553 21.544 1.00 94.56 210 PHE A CA 1
ATOM 1660 C C . PHE A 1 210 ? -14.402 -11.888 20.819 1.00 94.56 210 PHE A C 1
ATOM 1662 O O . PHE A 1 210 ? -13.631 -11.936 19.861 1.00 94.56 210 PHE A O 1
ATOM 1669 N N . ILE A 1 211 ? -15.125 -12.949 21.198 1.00 96.88 211 ILE A N 1
ATOM 1670 C CA . ILE A 1 211 ? -15.023 -14.266 20.551 1.00 96.88 211 ILE A CA 1
ATOM 1671 C C . ILE A 1 211 ? -15.427 -14.196 19.075 1.00 96.88 211 ILE A C 1
ATOM 1673 O O . ILE A 1 211 ? -14.741 -14.761 18.228 1.00 96.88 211 ILE A O 1
ATOM 1677 N N . ALA A 1 212 ? -16.498 -13.470 18.743 1.00 96.94 212 ALA A N 1
ATOM 1678 C CA . ALA A 1 212 ? -16.915 -13.306 17.353 1.00 96.94 212 ALA A CA 1
ATOM 1679 C C . ALA A 1 212 ? -15.861 -12.557 16.520 1.00 96.94 212 ALA A C 1
ATOM 1681 O O . ALA A 1 212 ? -15.608 -12.950 15.383 1.00 96.94 212 ALA A O 1
ATOM 1682 N N . LYS A 1 213 ? -15.202 -11.533 17.082 1.00 95.75 213 LYS A N 1
ATOM 1683 C CA . LYS A 1 213 ? -14.088 -10.830 16.422 1.00 95.75 213 LYS A CA 1
ATOM 1684 C C . LYS A 1 213 ? -12.908 -11.765 16.166 1.00 95.75 213 LYS A C 1
ATOM 1686 O O . LYS A 1 213 ? -12.394 -11.779 15.055 1.00 95.75 213 LYS A O 1
ATOM 1691 N N . LEU A 1 214 ? -12.514 -12.569 17.158 1.00 96.44 214 LEU A N 1
ATOM 1692 C CA . LEU A 1 214 ? -11.428 -13.543 17.005 1.00 96.44 214 LEU A CA 1
ATOM 1693 C C . LEU A 1 214 ? -11.734 -14.574 15.919 1.00 96.44 214 LEU A C 1
ATOM 1695 O O . LEU A 1 214 ? -10.913 -14.782 15.028 1.00 96.44 214 LEU A O 1
ATOM 1699 N N . VAL A 1 215 ? -12.920 -15.187 15.967 1.00 97.50 215 VAL A N 1
ATOM 1700 C CA . VAL A 1 215 ? -13.349 -16.165 14.957 1.00 97.50 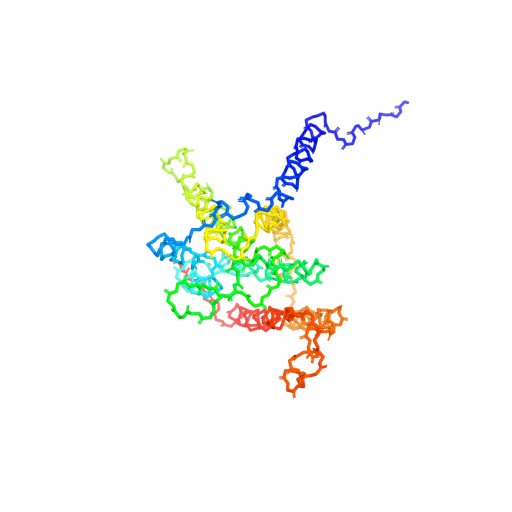215 VAL A CA 1
ATOM 1701 C C . VAL A 1 215 ? -13.353 -15.525 13.574 1.00 97.50 215 VAL A C 1
ATOM 1703 O O . VAL A 1 215 ? -12.819 -16.111 12.639 1.00 97.50 215 VAL A O 1
ATOM 1706 N N . LEU A 1 216 ? -13.893 -14.311 13.442 1.00 96.81 216 LEU A N 1
ATOM 1707 C CA . LEU A 1 216 ? -13.929 -13.610 12.164 1.00 96.81 216 LEU A CA 1
ATOM 1708 C C . LEU A 1 216 ? -12.521 -13.318 11.629 1.00 96.81 216 LEU A C 1
ATOM 1710 O O . LEU A 1 216 ? -12.273 -13.578 10.457 1.00 96.81 216 LEU A O 1
ATOM 1714 N N . THR A 1 217 ? -11.591 -12.849 12.466 1.00 95.94 217 THR A N 1
ATOM 1715 C CA . THR A 1 217 ? -10.190 -12.627 12.066 1.00 95.94 217 THR A CA 1
ATOM 1716 C C . THR A 1 217 ? -9.544 -13.917 11.569 1.00 95.94 217 THR A C 1
ATOM 1718 O O . THR A 1 217 ? -8.967 -13.927 10.486 1.00 95.94 217 THR A O 1
ATOM 1721 N N . VAL A 1 218 ? -9.685 -15.023 12.308 1.00 96.62 218 VAL A N 1
ATOM 1722 C CA . VAL A 1 218 ? -9.134 -16.328 11.906 1.00 96.62 218 VAL A CA 1
ATOM 1723 C C . VAL A 1 218 ? -9.740 -16.790 10.582 1.00 96.62 218 VAL A C 1
ATOM 1725 O O . VAL A 1 218 ? -9.012 -17.170 9.668 1.00 96.62 218 VAL A O 1
ATOM 1728 N N . VAL A 1 219 ? -11.068 -16.726 10.459 1.00 96.94 219 VAL A N 1
ATOM 1729 C CA . VAL A 1 219 ? -11.787 -17.156 9.255 1.00 96.94 219 VAL A CA 1
ATOM 1730 C C . VAL A 1 219 ? -11.385 -16.314 8.050 1.00 96.94 219 VAL A C 1
ATOM 1732 O O . VAL A 1 219 ? -11.116 -16.883 6.999 1.00 96.94 219 VAL A O 1
ATOM 1735 N N . VAL A 1 220 ? -11.297 -14.988 8.181 1.00 95.38 220 VAL A N 1
ATOM 1736 C CA . VAL A 1 220 ? -10.893 -14.103 7.078 1.00 95.38 220 VAL A CA 1
ATOM 1737 C C . VAL A 1 220 ? -9.440 -14.355 6.681 1.00 95.38 220 VAL A C 1
ATOM 1739 O O . VAL A 1 220 ? -9.168 -14.501 5.493 1.00 95.38 220 VAL A O 1
ATOM 1742 N N . SER A 1 221 ? -8.516 -14.478 7.638 1.00 94.88 221 SER A N 1
ATOM 1743 C CA . SER A 1 221 ? -7.110 -14.792 7.349 1.00 94.88 221 SER A CA 1
ATOM 1744 C C . SER A 1 221 ? -6.949 -16.112 6.595 1.00 94.88 221 SER A C 1
ATOM 1746 O O . SER A 1 221 ? -6.232 -16.169 5.595 1.00 94.88 221 SER A O 1
ATOM 1748 N N . LEU A 1 222 ? -7.646 -17.162 7.040 1.00 93.56 222 LEU A N 1
ATOM 1749 C CA . LEU A 1 222 ? -7.639 -18.460 6.366 1.00 93.56 222 LEU A CA 1
ATOM 1750 C C . LEU A 1 222 ? -8.318 -18.385 4.998 1.00 93.56 222 LEU A C 1
ATOM 1752 O O . LEU A 1 222 ? -7.804 -18.947 4.038 1.00 93.56 222 LEU A O 1
ATOM 1756 N N . ALA A 1 223 ? -9.441 -17.675 4.884 1.00 93.31 223 ALA A N 1
ATOM 1757 C CA . ALA A 1 223 ? -10.151 -17.517 3.622 1.00 93.31 223 ALA A CA 1
ATOM 1758 C C . ALA A 1 223 ? -9.290 -16.803 2.576 1.00 93.31 223 ALA A C 1
ATOM 1760 O O . ALA A 1 223 ? -9.217 -17.278 1.450 1.00 93.31 223 ALA A O 1
ATOM 1761 N N . LEU A 1 224 ? -8.594 -15.718 2.933 1.00 91.00 224 LEU A N 1
ATOM 1762 C CA . LEU A 1 224 ? -7.701 -15.003 2.012 1.00 91.00 224 LEU A CA 1
ATOM 1763 C C . LEU A 1 224 ? -6.590 -15.913 1.477 1.00 91.00 224 LEU A C 1
ATOM 1765 O O . LEU A 1 224 ? -6.334 -15.922 0.271 1.00 91.00 224 LEU A O 1
ATOM 1769 N N . PHE A 1 225 ? -5.975 -16.707 2.356 1.00 87.62 225 PHE A N 1
ATOM 1770 C CA . PHE A 1 225 ? -4.966 -17.689 1.968 1.00 87.62 225 PHE A CA 1
ATOM 1771 C C . PHE A 1 225 ? -5.550 -18.780 1.054 1.00 87.62 225 PHE A C 1
ATOM 1773 O O . PHE A 1 225 ? -5.011 -19.044 -0.022 1.00 87.62 225 PHE A O 1
ATOM 1780 N N . LEU A 1 226 ? -6.677 -19.384 1.446 1.00 89.25 226 LEU A N 1
ATOM 1781 C CA . LEU A 1 226 ? -7.297 -20.493 0.719 1.00 89.25 226 LEU A CA 1
ATOM 1782 C C . LEU A 1 226 ? -7.837 -20.055 -0.643 1.00 89.25 226 LEU A C 1
ATOM 1784 O O . LEU A 1 226 ? -7.583 -20.734 -1.630 1.00 89.25 226 LEU A O 1
ATOM 1788 N N . ILE A 1 227 ? -8.540 -18.922 -0.718 1.00 88.94 227 ILE A N 1
ATOM 1789 C CA . ILE A 1 227 ? -9.063 -18.372 -1.977 1.00 88.94 227 ILE A CA 1
ATOM 1790 C C . ILE A 1 227 ? -7.922 -18.205 -2.974 1.00 88.94 227 ILE A C 1
ATOM 1792 O O . ILE A 1 227 ? -8.022 -18.698 -4.092 1.00 88.94 227 ILE A O 1
ATOM 1796 N N . ALA A 1 228 ? -6.819 -17.582 -2.561 1.00 82.94 228 ALA A N 1
ATOM 1797 C CA . ALA A 1 228 ? -5.685 -17.390 -3.451 1.00 82.94 228 ALA A CA 1
ATOM 1798 C C . ALA A 1 228 ? -5.035 -18.722 -3.861 1.00 82.94 228 ALA A C 1
ATOM 1800 O O . ALA A 1 228 ? -4.775 -18.935 -5.043 1.00 82.94 228 ALA A O 1
ATOM 1801 N N . THR A 1 229 ? -4.867 -19.648 -2.912 1.00 77.31 229 THR A N 1
ATOM 1802 C CA . THR A 1 229 ? -4.321 -20.993 -3.169 1.00 77.31 229 THR A CA 1
ATOM 1803 C C . THR A 1 229 ? -5.160 -21.766 -4.189 1.00 77.31 229 THR A C 1
ATOM 1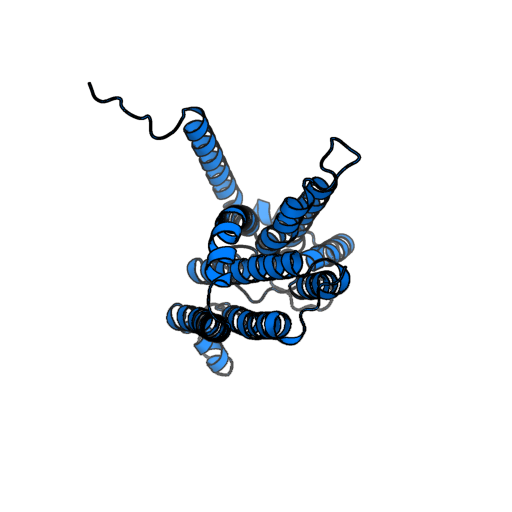805 O O . THR A 1 229 ? -4.619 -22.419 -5.078 1.00 77.31 229 THR A O 1
ATOM 1808 N N . PHE A 1 230 ? -6.489 -21.687 -4.092 1.00 83.81 230 PHE A N 1
ATOM 1809 C CA . PHE A 1 230 ? -7.394 -22.385 -5.005 1.00 83.81 230 PHE A CA 1
ATOM 1810 C C . PHE A 1 230 ? -7.565 -21.675 -6.347 1.00 83.81 230 PHE A C 1
ATOM 1812 O O . PHE A 1 230 ? -7.768 -22.345 -7.357 1.00 83.81 230 PHE A O 1
ATOM 1819 N N . MET A 1 231 ? -7.496 -20.342 -6.376 1.00 84.19 231 MET A N 1
ATOM 1820 C CA . MET A 1 231 ? -7.570 -19.571 -7.619 1.00 84.19 231 MET A CA 1
ATOM 1821 C C . MET A 1 231 ? -6.289 -19.696 -8.446 1.00 84.19 231 MET A C 1
ATOM 1823 O O . MET A 1 231 ? -6.365 -19.753 -9.672 1.00 84.19 231 MET A O 1
ATOM 1827 N N . PHE A 1 232 ? -5.131 -19.790 -7.788 1.00 79.75 232 PHE A N 1
ATOM 1828 C CA . PHE A 1 232 ? -3.817 -19.851 -8.431 1.00 79.75 232 PHE A CA 1
ATOM 1829 C C . PHE A 1 232 ? -3.014 -21.078 -7.961 1.00 79.75 232 PHE A C 1
ATOM 1831 O O . PHE A 1 232 ? -1.936 -20.938 -7.382 1.00 79.75 232 PHE A O 1
ATOM 1838 N N . PRO A 1 233 ? -3.487 -22.310 -8.235 1.00 66.25 233 PRO A N 1
ATOM 1839 C CA . PRO A 1 233 ? -2.875 -23.536 -7.714 1.00 66.25 233 PRO A CA 1
ATOM 1840 C C . PRO A 1 233 ? -1.449 -23.783 -8.233 1.00 66.25 233 PRO A C 1
ATOM 1842 O O . PRO A 1 233 ? -0.698 -24.542 -7.626 1.00 66.25 233 PRO A O 1
ATOM 1845 N N . ARG A 1 234 ? -1.051 -23.128 -9.334 1.00 57.66 234 ARG A N 1
ATOM 1846 C CA . ARG A 1 234 ? 0.304 -23.225 -9.902 1.00 57.66 234 ARG A CA 1
ATOM 1847 C C . ARG A 1 234 ? 1.371 -22.531 -9.055 1.00 57.66 234 ARG A C 1
ATOM 1849 O O . ARG A 1 234 ? 2.503 -22.993 -9.065 1.00 57.66 234 ARG A O 1
ATOM 1856 N N . ALA A 1 235 ? 1.000 -21.529 -8.253 1.00 52.72 235 ALA A N 1
ATOM 1857 C CA . ALA A 1 235 ? 1.941 -20.821 -7.384 1.00 52.72 235 ALA A CA 1
ATOM 1858 C C . ALA A 1 235 ? 2.617 -21.744 -6.346 1.00 52.72 235 ALA A C 1
ATOM 1860 O O . ALA A 1 235 ? 3.748 -21.495 -5.940 1.00 52.72 235 ALA A O 1
ATOM 1861 N N . TYR A 1 236 ? 1.954 -22.840 -5.951 1.00 46.34 236 TYR A N 1
ATOM 1862 C CA . TYR A 1 236 ? 2.496 -23.813 -4.996 1.00 46.34 236 TYR A CA 1
ATOM 1863 C C . TYR A 1 236 ? 3.231 -24.989 -5.662 1.00 46.34 236 TYR A C 1
ATOM 1865 O O . TYR A 1 236 ? 4.148 -25.560 -5.073 1.00 46.34 236 TYR A O 1
ATOM 1873 N N . VAL A 1 237 ? 2.841 -25.363 -6.887 1.00 44.16 237 VAL A N 1
ATOM 1874 C CA . VAL A 1 237 ? 3.416 -26.521 -7.597 1.00 44.16 237 VAL A CA 1
ATOM 1875 C C . VAL A 1 237 ? 4.897 -26.295 -7.914 1.00 44.16 237 VAL A C 1
ATOM 1877 O O . VAL A 1 237 ? 5.680 -27.236 -7.820 1.00 44.16 237 VAL A O 1
ATOM 1880 N N . GLU A 1 238 ? 5.316 -25.058 -8.178 1.00 44.97 238 GLU A N 1
ATOM 1881 C CA . GLU A 1 238 ? 6.710 -24.771 -8.535 1.00 44.97 238 GLU A CA 1
ATOM 1882 C C . GLU A 1 238 ? 7.697 -24.757 -7.376 1.00 44.97 238 GLU A C 1
ATOM 1884 O O . GLU A 1 238 ? 8.839 -25.184 -7.548 1.00 44.97 238 GLU A O 1
ATOM 1889 N N . LEU A 1 239 ? 7.251 -24.402 -6.168 1.00 47.00 239 LEU A N 1
ATOM 1890 C CA . LEU A 1 239 ? 8.054 -24.594 -4.956 1.00 47.00 239 LEU A CA 1
ATOM 1891 C C . LEU A 1 239 ? 8.426 -26.075 -4.756 1.00 47.00 239 LEU A C 1
ATOM 1893 O O . LEU A 1 239 ? 9.482 -26.379 -4.204 1.00 47.00 239 LEU A O 1
ATOM 1897 N N . ALA A 1 240 ? 7.584 -26.998 -5.234 1.00 44.66 240 ALA A N 1
ATOM 1898 C CA . ALA A 1 240 ? 7.856 -28.432 -5.213 1.00 44.66 240 ALA A CA 1
ATOM 1899 C C . ALA A 1 240 ? 8.684 -28.916 -6.422 1.00 44.66 240 ALA A C 1
ATOM 1901 O O . ALA A 1 240 ? 9.410 -29.905 -6.295 1.00 44.66 240 ALA A O 1
ATOM 1902 N N . THR A 1 241 ? 8.615 -28.242 -7.580 1.00 46.34 241 THR A N 1
ATOM 1903 C CA . THR A 1 241 ? 9.318 -28.647 -8.815 1.00 46.34 241 THR A CA 1
ATOM 1904 C C . THR A 1 241 ? 10.640 -27.929 -9.083 1.00 46.34 241 THR A C 1
ATOM 1906 O O . THR A 1 241 ? 11.312 -28.308 -10.039 1.00 46.34 241 THR A O 1
ATOM 1909 N N . GLN A 1 242 ? 11.103 -27.009 -8.224 1.00 50.09 242 GLN A N 1
ATOM 1910 C CA . GLN A 1 242 ? 12.475 -26.455 -8.285 1.00 50.09 242 GLN A CA 1
ATOM 1911 C C . GLN A 1 242 ? 13.589 -27.532 -8.297 1.00 50.09 242 GLN A C 1
ATOM 1913 O O . GLN A 1 242 ? 14.730 -27.237 -8.635 1.00 50.09 242 GLN A O 1
ATOM 1918 N N . ASN A 1 243 ? 13.259 -28.795 -7.998 1.00 48.34 243 ASN A N 1
ATOM 1919 C CA . ASN A 1 243 ? 14.160 -29.950 -8.071 1.00 48.34 243 ASN A CA 1
ATOM 1920 C C . ASN A 1 243 ? 14.031 -30.805 -9.359 1.00 48.34 243 ASN A C 1
ATOM 1922 O O . ASN A 1 243 ? 14.595 -31.898 -9.411 1.00 48.34 243 ASN A O 1
ATOM 1926 N N . LEU A 1 244 ? 13.294 -30.370 -10.393 1.00 48.44 244 LEU A N 1
ATOM 1927 C CA . LEU A 1 244 ? 13.068 -31.132 -11.636 1.00 48.44 244 LEU A CA 1
ATOM 1928 C C . LEU A 1 244 ? 13.530 -30.346 -12.886 1.00 48.44 244 LEU A C 1
ATOM 1930 O O . LEU A 1 244 ? 12.794 -29.511 -13.403 1.00 48.44 244 LEU A O 1
ATOM 1934 N N . PRO A 1 245 ? 14.728 -30.636 -13.432 1.00 47.09 245 PRO A N 1
ATOM 1935 C CA . PRO A 1 245 ? 15.427 -29.774 -14.394 1.00 47.09 245 PRO A CA 1
ATOM 1936 C C . PRO A 1 245 ? 14.992 -29.918 -15.870 1.00 47.09 245 PRO A C 1
ATOM 1938 O O . PRO A 1 245 ? 15.783 -29.624 -16.760 1.00 47.09 245 PRO A O 1
ATOM 1941 N N . SER A 1 246 ? 13.782 -30.405 -16.181 1.00 44.84 246 SER A N 1
ATOM 1942 C CA . SER A 1 246 ? 13.426 -30.779 -17.574 1.00 44.84 246 SER A CA 1
ATOM 1943 C C . SER A 1 246 ? 12.131 -30.200 -18.147 1.00 44.84 246 SER A C 1
ATOM 1945 O O . SER A 1 246 ? 11.776 -30.540 -19.274 1.00 44.84 246 SER A O 1
ATOM 1947 N N . LEU A 1 247 ? 11.457 -29.283 -17.450 1.00 42.16 247 LEU A N 1
ATOM 1948 C CA . LEU A 1 247 ? 10.385 -28.490 -18.054 1.00 42.16 247 LEU A CA 1
ATOM 1949 C C . LEU A 1 247 ? 10.841 -27.035 -18.166 1.00 42.16 247 LEU A C 1
ATOM 1951 O O . LEU A 1 247 ? 10.797 -26.285 -17.199 1.00 42.16 247 LEU A O 1
ATOM 1955 N N . SER A 1 248 ? 11.286 -26.639 -19.357 1.00 42.88 248 SER A N 1
ATOM 1956 C CA . SER A 1 248 ? 11.457 -25.235 -19.731 1.00 42.88 248 SER A CA 1
ATOM 1957 C C . SER A 1 248 ? 10.078 -24.606 -19.958 1.00 42.88 248 SER A C 1
ATOM 1959 O O . SER A 1 248 ? 9.657 -24.385 -21.095 1.00 42.88 248 SER A O 1
ATOM 1961 N N . LEU A 1 249 ? 9.333 -24.410 -18.875 1.00 44.25 249 LEU A N 1
ATOM 1962 C CA . LEU A 1 249 ? 8.294 -23.386 -18.826 1.00 44.25 249 LEU A CA 1
ATOM 1963 C C . LEU A 1 249 ? 9.002 -22.015 -18.753 1.00 44.25 249 LEU A C 1
ATOM 1965 O O . LEU A 1 249 ? 10.201 -21.979 -18.448 1.00 44.25 249 LEU A O 1
ATOM 1969 N N . PRO A 1 250 ? 8.333 -20.888 -19.066 1.00 45.34 250 PRO A N 1
ATOM 1970 C CA . PRO A 1 250 ? 8.855 -19.573 -18.686 1.00 45.34 250 PRO A CA 1
ATOM 1971 C C . PRO A 1 250 ? 9.277 -19.611 -17.205 1.00 45.34 250 PRO A C 1
ATOM 1973 O O . PRO A 1 250 ? 8.781 -20.473 -16.478 1.00 45.34 250 PRO A O 1
ATOM 1976 N N . PRO A 1 251 ? 10.177 -18.738 -16.718 1.00 49.16 251 PRO A N 1
ATOM 1977 C CA . PRO A 1 251 ? 10.315 -18.555 -15.280 1.00 49.16 251 PRO A CA 1
ATOM 1978 C C . PRO A 1 251 ? 8.976 -18.003 -14.775 1.00 49.16 251 PRO A C 1
ATOM 1980 O O . PRO A 1 251 ? 8.764 -16.794 -14.730 1.00 49.16 251 PRO A O 1
ATOM 1983 N N . ASP A 1 252 ? 8.033 -18.901 -14.508 1.00 52.03 252 ASP A N 1
ATOM 1984 C CA . ASP A 1 252 ? 6.733 -18.595 -13.956 1.00 52.03 252 ASP A CA 1
ATOM 1985 C C . ASP A 1 252 ? 7.064 -18.007 -12.589 1.00 52.03 252 ASP A C 1
ATOM 1987 O O . ASP A 1 252 ? 7.678 -18.633 -11.727 1.00 52.03 252 ASP A O 1
ATOM 1991 N N . TYR A 1 253 ? 6.797 -16.716 -12.438 1.00 52.16 253 TYR A N 1
ATOM 1992 C CA . TYR A 1 253 ? 7.062 -16.036 -11.191 1.00 52.16 253 TYR A CA 1
ATOM 1993 C C . TYR A 1 253 ? 6.066 -16.587 -10.156 1.00 52.16 253 TYR A C 1
ATOM 1995 O O . TYR A 1 253 ? 4.861 -16.310 -10.281 1.00 52.16 253 TYR A O 1
ATOM 2003 N N . PRO A 1 254 ? 6.501 -17.367 -9.141 1.00 57.41 254 PRO A N 1
ATOM 2004 C CA . PRO A 1 254 ? 5.580 -17.862 -8.130 1.00 57.41 254 PRO A CA 1
ATOM 2005 C C . PRO A 1 254 ? 4.956 -16.666 -7.402 1.00 57.41 254 PRO A C 1
ATOM 2007 O O . PRO A 1 254 ? 5.465 -15.543 -7.445 1.00 57.41 254 PRO A O 1
ATOM 2010 N N . ASP A 1 255 ? 3.870 -16.882 -6.662 1.00 60.84 255 ASP A N 1
ATOM 2011 C CA . ASP A 1 255 ? 3.270 -15.835 -5.820 1.00 60.84 255 ASP A CA 1
ATOM 2012 C C . ASP A 1 255 ? 4.223 -15.299 -4.727 1.00 60.84 255 ASP A C 1
ATOM 2014 O O . ASP A 1 255 ? 3.830 -14.428 -3.951 1.00 60.84 255 ASP A O 1
ATOM 2018 N N . ALA A 1 256 ? 5.454 -15.827 -4.654 1.00 61.03 256 ALA A N 1
ATOM 2019 C CA . ALA A 1 256 ? 6.498 -15.543 -3.679 1.00 61.03 256 ALA A CA 1
ATOM 2020 C C . ALA A 1 256 ? 5.997 -15.642 -2.226 1.00 61.03 256 ALA A C 1
ATOM 2022 O O . ALA A 1 256 ? 6.537 -14.998 -1.328 1.00 61.03 256 ALA A O 1
ATOM 2023 N N . GLY A 1 257 ? 4.938 -16.425 -1.981 1.00 71.31 257 GLY A N 1
ATOM 2024 C CA . GLY A 1 257 ? 4.284 -16.508 -0.676 1.00 71.31 257 GLY A CA 1
ATOM 2025 C C . GLY A 1 257 ? 3.527 -15.239 -0.262 1.00 71.31 257 GLY A C 1
ATOM 2026 O O . GLY A 1 257 ? 3.202 -15.084 0.914 1.00 71.31 257 GLY A O 1
ATOM 2027 N N . ALA A 1 258 ? 3.212 -14.323 -1.182 1.00 75.38 258 ALA A N 1
ATOM 2028 C CA . ALA A 1 258 ? 2.517 -13.075 -0.861 1.00 75.38 258 ALA A CA 1
ATOM 2029 C C . ALA A 1 258 ? 1.160 -13.325 -0.178 1.00 75.38 258 ALA A C 1
ATOM 2031 O O . ALA A 1 258 ? 0.815 -12.653 0.795 1.00 75.38 258 ALA A O 1
ATOM 2032 N N . PHE A 1 259 ? 0.394 -14.323 -0.632 1.00 84.62 259 PHE A N 1
ATOM 2033 C CA . PHE A 1 259 ? -0.926 -14.610 -0.064 1.00 84.62 259 PHE A CA 1
ATOM 2034 C C . PHE A 1 259 ? -0.858 -15.242 1.329 1.00 84.62 259 PHE A C 1
ATOM 2036 O O . PHE A 1 259 ? -1.658 -14.892 2.203 1.00 84.62 259 PHE A O 1
ATOM 2043 N N . SER A 1 260 ? 0.105 -16.139 1.564 1.00 84.44 260 SER A N 1
ATOM 2044 C CA . SER A 1 260 ? 0.337 -16.719 2.891 1.00 84.44 260 SER A CA 1
ATOM 2045 C C . SER A 1 260 ? 0.872 -15.671 3.867 1.00 84.44 260 SER A C 1
ATOM 2047 O O . SER A 1 260 ? 0.442 -15.647 5.022 1.00 84.44 260 SER A O 1
ATOM 2049 N N . LEU A 1 261 ? 1.710 -14.742 3.394 1.00 87.00 261 LEU A N 1
ATOM 2050 C CA . LEU A 1 261 ? 2.179 -13.594 4.166 1.00 87.00 261 LEU A CA 1
ATOM 2051 C C . LEU A 1 261 ? 1.018 -12.696 4.599 1.00 87.00 261 LEU A C 1
ATOM 2053 O O . LEU A 1 261 ? 0.903 -12.406 5.788 1.00 87.00 261 LEU A O 1
ATOM 2057 N N . VAL A 1 262 ? 0.113 -12.301 3.693 1.00 90.31 262 VAL A N 1
ATOM 2058 C CA . VAL A 1 262 ? -1.047 -11.472 4.077 1.00 90.31 262 VAL A CA 1
ATOM 2059 C C . VAL A 1 262 ? -1.925 -12.190 5.103 1.00 90.31 262 VAL A C 1
ATOM 2061 O O . VAL A 1 262 ? -2.269 -11.596 6.127 1.00 90.31 262 VAL A O 1
ATOM 2064 N N . GLY A 1 263 ? -2.270 -13.461 4.865 1.00 90.56 263 GLY A N 1
ATOM 2065 C CA . GLY A 1 263 ? -3.090 -14.242 5.797 1.00 90.56 263 GLY A CA 1
ATOM 2066 C C . GLY A 1 263 ? -2.435 -14.381 7.175 1.00 90.56 263 GLY A C 1
ATOM 2067 O O . GLY A 1 263 ? -3.085 -14.160 8.201 1.00 90.56 263 GLY A O 1
ATOM 2068 N N . GLY A 1 264 ? -1.133 -14.677 7.203 1.00 92.06 264 GLY A N 1
ATOM 2069 C CA . GLY A 1 264 ? -0.343 -14.812 8.425 1.00 92.06 264 GLY A CA 1
ATOM 2070 C C . GLY A 1 264 ? -0.218 -13.505 9.207 1.00 92.06 264 GLY A C 1
ATOM 2071 O O . GLY A 1 264 ? -0.459 -13.492 10.416 1.00 92.06 264 GLY A O 1
ATOM 2072 N N . VAL A 1 265 ? 0.086 -12.390 8.535 1.00 92.50 265 VAL A N 1
ATOM 2073 C CA . VAL A 1 265 ? 0.185 -11.077 9.190 1.00 92.50 265 VAL A CA 1
ATOM 2074 C C . VAL A 1 265 ? -1.181 -10.623 9.696 1.00 92.50 265 VAL A C 1
ATOM 2076 O O . VAL A 1 265 ? -1.271 -10.175 10.836 1.00 92.50 265 VAL A O 1
ATOM 2079 N N . LEU A 1 266 ? -2.257 -10.790 8.917 1.00 94.31 266 LEU A N 1
ATOM 2080 C CA . LEU A 1 266 ? -3.610 -10.451 9.370 1.00 94.31 266 LEU A CA 1
ATOM 2081 C C . LEU A 1 266 ? -4.016 -11.274 10.596 1.00 94.31 266 LEU A C 1
ATOM 2083 O O . LEU A 1 266 ? -4.623 -10.735 11.520 1.00 94.31 266 LEU A O 1
ATOM 2087 N N . LEU A 1 267 ? -3.648 -12.559 10.632 1.00 95.38 267 LEU A N 1
ATOM 2088 C CA . LEU A 1 267 ? -3.910 -13.422 11.780 1.00 95.38 267 LEU A CA 1
ATOM 2089 C C . LEU A 1 267 ? -3.132 -12.947 13.014 1.00 95.38 267 LEU A C 1
ATOM 2091 O O . LEU A 1 267 ? -3.736 -12.692 14.053 1.00 95.38 267 LEU A O 1
ATOM 2095 N N . GLY A 1 268 ? -1.810 -12.796 12.898 1.00 95.00 268 GLY A N 1
ATOM 2096 C CA . GLY A 1 268 ? -0.944 -12.410 14.014 1.00 95.00 268 GLY A CA 1
ATOM 2097 C C . GLY A 1 268 ? -1.254 -11.011 14.546 1.00 95.00 268 GLY A C 1
ATOM 2098 O O . GLY A 1 268 ? -1.530 -10.845 15.735 1.00 95.00 268 GLY A O 1
ATOM 2099 N N . PHE A 1 269 ? -1.274 -10.011 13.660 1.00 94.06 269 PHE A N 1
ATOM 2100 C CA . PHE A 1 269 ? -1.596 -8.631 14.020 1.00 94.06 269 PHE A CA 1
ATOM 2101 C C . PHE A 1 269 ? -3.041 -8.499 14.505 1.00 94.06 269 PHE A C 1
ATOM 2103 O O . PHE A 1 269 ? -3.286 -7.871 15.530 1.00 94.06 269 PHE A O 1
ATOM 2110 N N . GLY A 1 270 ? -4.005 -9.110 13.810 1.00 93.62 270 GLY A N 1
ATOM 2111 C CA . GLY A 1 270 ? -5.423 -9.003 14.149 1.00 93.62 270 GLY A CA 1
ATOM 2112 C C . GLY A 1 270 ? -5.760 -9.638 15.497 1.00 93.62 270 GLY A C 1
ATOM 2113 O O . GLY A 1 270 ? -6.450 -9.020 16.306 1.00 93.62 270 GLY A O 1
ATOM 2114 N N . VAL A 1 271 ? -5.247 -10.840 15.779 1.00 94.94 271 VAL A N 1
ATOM 2115 C CA . VAL A 1 271 ? -5.426 -11.487 17.090 1.00 94.94 271 VAL A CA 1
ATOM 2116 C C . VAL A 1 271 ? -4.713 -10.692 18.183 1.00 94.94 271 VAL A C 1
ATOM 2118 O O . VAL A 1 271 ? -5.320 -10.421 19.218 1.00 94.94 271 VAL A O 1
ATOM 2121 N N . GLY A 1 272 ? -3.468 -10.262 17.946 1.00 93.88 272 GLY A N 1
ATOM 2122 C CA . GLY A 1 272 ? -2.707 -9.450 18.899 1.00 93.88 272 GLY A CA 1
ATOM 2123 C C . GLY A 1 272 ? -3.416 -8.143 19.258 1.00 93.88 272 GLY A C 1
ATOM 2124 O O . GLY A 1 272 ? -3.589 -7.841 20.437 1.00 93.88 272 GLY A O 1
ATOM 2125 N N . TYR A 1 273 ? -3.915 -7.420 18.252 1.00 92.56 273 TYR A N 1
ATOM 2126 C CA . TYR A 1 273 ? -4.681 -6.186 18.428 1.00 92.56 273 TYR A CA 1
ATOM 2127 C C . TYR A 1 273 ? -5.946 -6.405 19.269 1.00 92.56 273 TYR A C 1
ATOM 2129 O O . TYR A 1 273 ? -6.233 -5.630 20.179 1.00 92.56 273 TYR A O 1
ATOM 2137 N N . LEU A 1 274 ? -6.699 -7.477 18.995 1.00 93.44 274 LEU A N 1
ATOM 2138 C CA . LEU A 1 274 ? -7.928 -7.797 19.727 1.00 93.44 274 LEU A CA 1
ATOM 2139 C C . LEU A 1 274 ? -7.657 -8.161 21.189 1.00 93.44 274 LEU A C 1
ATOM 2141 O O . LEU A 1 274 ? -8.375 -7.695 22.073 1.00 93.44 274 LEU A O 1
ATOM 2145 N N . ILE A 1 275 ? -6.629 -8.971 21.452 1.00 93.56 275 ILE A N 1
ATOM 2146 C CA . ILE A 1 275 ? -6.215 -9.328 22.817 1.00 93.56 275 ILE A CA 1
ATOM 2147 C C . ILE A 1 275 ? -5.777 -8.073 23.573 1.00 93.56 275 ILE A C 1
ATOM 2149 O O . ILE A 1 275 ? -6.168 -7.876 24.723 1.00 93.56 275 ILE A O 1
ATOM 2153 N N . GLU A 1 276 ? -5.001 -7.201 22.933 1.00 91.94 276 GLU A N 1
ATOM 2154 C CA . GLU A 1 276 ? -4.553 -5.966 23.564 1.00 91.94 276 GLU A CA 1
ATOM 2155 C C . GLU A 1 276 ? -5.731 -5.047 23.922 1.00 91.94 276 GLU A C 1
ATOM 2157 O O . GLU A 1 276 ? -5.783 -4.520 25.037 1.00 91.94 276 GLU A O 1
ATOM 2162 N N . GLN A 1 277 ? -6.704 -4.894 23.019 1.00 88.38 277 GLN A N 1
ATOM 2163 C CA . GLN A 1 277 ? -7.913 -4.112 23.285 1.00 88.38 277 GLN A CA 1
ATOM 2164 C C . GLN A 1 277 ? -8.736 -4.661 24.456 1.00 88.38 277 GLN A C 1
ATOM 2166 O O . GLN A 1 277 ? -9.249 -3.874 25.251 1.00 88.38 277 GLN A O 1
ATOM 2171 N N . GLU A 1 278 ? -8.868 -5.983 24.564 1.00 90.62 278 GLU A N 1
ATOM 2172 C CA . GLU A 1 278 ? -9.683 -6.620 25.603 1.00 90.62 278 GLU A CA 1
ATOM 2173 C C . GLU A 1 278 ? -9.003 -6.558 26.980 1.00 90.62 278 GLU A C 1
ATOM 2175 O O . GLU A 1 278 ? -9.623 -6.165 27.972 1.00 90.62 278 GLU A O 1
ATOM 2180 N N . TYR A 1 279 ? -7.715 -6.910 27.040 1.00 91.25 279 TYR A N 1
ATOM 2181 C CA . TYR A 1 279 ? -7.029 -7.180 28.306 1.00 91.25 279 TYR A CA 1
ATOM 2182 C C . TYR A 1 279 ? -6.068 -6.081 28.754 1.00 91.25 279 TYR A C 1
ATOM 2184 O O . TYR A 1 279 ? -5.950 -5.839 29.953 1.00 91.25 279 TYR A O 1
ATOM 2192 N N . VAL A 1 280 ? -5.373 -5.422 27.825 1.00 86.62 280 VAL A N 1
ATOM 2193 C CA . VAL A 1 280 ? -4.336 -4.436 28.170 1.00 86.62 280 VAL A CA 1
ATOM 2194 C C . VAL A 1 280 ? -4.934 -3.034 28.259 1.00 86.62 280 VAL A C 1
ATOM 2196 O O . VAL A 1 280 ? -4.570 -2.271 29.150 1.00 86.62 280 VAL A O 1
ATOM 2199 N N . LYS A 1 281 ? -5.863 -2.690 27.351 1.00 79.19 281 LYS A N 1
ATOM 2200 C CA . LYS A 1 281 ? -6.504 -1.360 27.260 1.00 79.19 281 LYS A CA 1
ATOM 2201 C C . LYS A 1 281 ? -5.502 -0.196 27.201 1.00 79.19 281 LYS A C 1
ATOM 2203 O O . LYS A 1 281 ? -5.807 0.913 27.629 1.00 79.19 281 LYS A O 1
ATOM 2208 N N . TYR A 1 282 ? -4.301 -0.448 26.685 1.00 66.06 282 TYR A N 1
ATOM 2209 C CA . TYR A 1 282 ? -3.263 0.569 26.564 1.00 66.06 282 TYR A CA 1
ATOM 2210 C C . TYR A 1 282 ? -3.592 1.512 25.404 1.00 66.06 282 TYR A C 1
ATOM 2212 O O . TYR A 1 282 ? -3.662 1.063 24.257 1.00 66.06 282 TYR A O 1
ATOM 2220 N N . ASP A 1 283 ? -3.763 2.799 25.696 1.00 59.34 283 ASP A N 1
ATOM 2221 C CA . ASP A 1 283 ? -3.836 3.872 24.704 1.00 59.34 283 ASP A CA 1
ATOM 2222 C C . ASP A 1 283 ? -2.636 4.803 24.946 1.00 59.34 283 ASP A C 1
ATOM 2224 O O . ASP A 1 283 ? -2.607 5.476 25.982 1.00 59.34 283 ASP A O 1
ATOM 2228 N N . PRO A 1 284 ? -1.586 4.765 24.101 1.00 52.91 284 PRO A N 1
ATOM 2229 C CA . PRO A 1 284 ? -0.463 5.677 24.235 1.00 52.91 284 PRO A CA 1
ATOM 2230 C C . PRO A 1 284 ? -0.986 7.098 24.010 1.00 52.91 284 PRO A C 1
ATOM 2232 O O . PRO A 1 284 ? -1.498 7.417 22.939 1.00 52.91 284 PRO A O 1
ATOM 2235 N N . SER A 1 285 ? -0.913 7.893 25.077 1.00 43.06 285 SER A N 1
ATOM 2236 C CA . SER A 1 285 ? -1.310 9.302 25.150 1.00 43.06 285 SER A CA 1
ATOM 2237 C C . SER A 1 285 ? -0.568 10.187 24.159 1.00 43.06 285 SER A C 1
ATOM 2239 O O . SER A 1 285 ? 0.680 10.066 24.141 1.00 43.06 285 SER A O 1
#

Nearest PDB structures (foldseek):
  5jki-assembly1_A  TM=7.739E-01  e=1.960E-05  Bacillus subtilis subsp. subtilis str. 168
  6ebu-assembly1_A  TM=7.882E-01  e=2.472E-04  Aquifex aeolicus VF5
  8bm3-assembly4_D  TM=6.578E-01  e=1.427E-02  Escherichia coli K-12
  9jq0-assembly1_A  TM=6.276E-01  e=1.035E-01  Klebsiella pneumoniae 342